Protein AF-A0A6C0CDZ1-F1 (afdb_monomer)

Secondary structure (DSSP, 8-state):
-EEEEEEETTEEEEEEESS--TTTGGGGGT-SS-TTEEEEEEEE-SSS-EEEEEEE--TT---B---HHHHHTT---BTT--EEEEEE-SSSEE---HHHHHHHHT--S--B--TT--------------------------------------------------------------

Sequence (178 aa):
MLYCITLKNTSFKEIKVKNIDSVNIYKKCGYKSNNNFKKLYAWDCGSTNVIEVWSKQDNNVKTYNNHPLLVKYNIKVNINNKCIFVKTNGVNYINLESTFFSKFFDLPETIEFNSNEDIQEDTYEEINDGDLKTQDTNINQLNEILCTNKNNSDVLDNTSDTNSELSYELYCYSDEEP

Structure (mmCIF, N/CA/C/O backbone):
data_AF-A0A6C0CDZ1-F1
#
_entry.id   AF-A0A6C0CDZ1-F1
#
loop_
_atom_site.group_PDB
_atom_site.id
_atom_site.type_symbol
_atom_site.label_atom_id
_atom_site.label_alt_id
_atom_site.label_comp_id
_atom_site.label_asym_id
_atom_site.label_entity_id
_atom_site.label_seq_id
_atom_site.pdbx_PDB_ins_code
_atom_site.Cartn_x
_atom_site.Cartn_y
_atom_site.Cartn_z
_atom_site.occupancy
_atom_site.B_iso_or_equiv
_atom_site.auth_seq_id
_atom_site.auth_comp_id
_atom_site.auth_asym_id
_atom_site.auth_atom_id
_atom_site.pdbx_PDB_model_num
ATOM 1 N N . MET A 1 1 ? -1.066 13.457 12.302 1.00 83.31 1 MET A N 1
ATOM 2 C CA . MET A 1 1 ? -0.061 12.562 11.681 1.00 83.31 1 MET A CA 1
ATOM 3 C C . MET A 1 1 ? -0.672 11.178 11.622 1.00 83.31 1 MET A C 1
ATOM 5 O O . MET A 1 1 ? -1.344 10.821 12.582 1.00 83.31 1 MET A O 1
ATOM 9 N N . LEU A 1 2 ? -0.474 10.461 10.519 1.00 92.19 2 LEU A N 1
ATOM 10 C CA . LEU A 1 2 ? -1.023 9.130 10.284 1.00 92.19 2 LEU A CA 1
ATOM 11 C C . LEU A 1 2 ? 0.091 8.106 10.075 1.00 92.19 2 LEU A C 1
ATOM 13 O O . LEU A 1 2 ? 1.142 8.457 9.544 1.00 92.19 2 LEU A O 1
ATOM 17 N N . TYR A 1 3 ? -0.149 6.862 10.469 1.00 94.38 3 TYR A N 1
ATOM 18 C CA . TYR A 1 3 ? 0.745 5.739 10.194 1.00 94.38 3 TYR A CA 1
ATOM 19 C C . TYR A 1 3 ? 0.296 4.979 8.946 1.00 94.38 3 TYR A C 1
ATOM 21 O O . TYR A 1 3 ? -0.900 4.740 8.749 1.00 94.38 3 TYR A O 1
ATOM 29 N N . CYS A 1 4 ? 1.252 4.641 8.086 1.00 96.06 4 CYS A N 1
ATOM 30 C CA . CYS A 1 4 ? 1.058 3.869 6.860 1.00 96.06 4 CYS A CA 1
ATOM 31 C C . CYS A 1 4 ? 2.166 2.822 6.737 1.00 96.06 4 CYS A C 1
ATOM 33 O O . CYS A 1 4 ? 3.252 3.003 7.284 1.00 96.06 4 CYS A O 1
ATOM 35 N N . ILE A 1 5 ? 1.924 1.761 5.970 1.00 95.75 5 ILE A N 1
ATOM 36 C CA . ILE A 1 5 ? 2.923 0.713 5.731 1.00 95.75 5 ILE A CA 1
ATOM 37 C C . ILE A 1 5 ? 3.393 0.810 4.287 1.00 95.75 5 ILE A C 1
ATOM 39 O O . ILE A 1 5 ? 2.588 0.958 3.377 1.00 95.75 5 ILE A O 1
ATOM 43 N N . THR A 1 6 ? 4.692 0.723 4.046 1.00 95.56 6 THR A N 1
ATOM 44 C CA . THR A 1 6 ? 5.259 0.633 2.697 1.00 95.56 6 THR A CA 1
ATOM 45 C C . THR A 1 6 ? 5.890 -0.727 2.482 1.00 95.56 6 THR A C 1
ATOM 47 O O . THR A 1 6 ? 6.370 -1.341 3.428 1.00 95.56 6 THR A O 1
ATOM 50 N N . LEU A 1 7 ? 5.896 -1.188 1.235 1.00 93.94 7 LEU A N 1
ATOM 51 C CA . LEU A 1 7 ? 6.593 -2.400 0.818 1.00 93.94 7 LEU A CA 1
ATOM 52 C C . LEU A 1 7 ? 7.475 -2.069 -0.383 1.00 93.94 7 LEU A C 1
ATOM 54 O O . LEU A 1 7 ? 7.007 -1.526 -1.391 1.00 93.94 7 LEU A O 1
ATOM 58 N N . LYS A 1 8 ? 8.756 -2.414 -0.268 1.00 90.75 8 LYS A N 1
ATOM 59 C CA . LYS A 1 8 ? 9.735 -2.398 -1.358 1.00 90.75 8 LYS A CA 1
ATOM 60 C C . LYS A 1 8 ? 10.481 -3.724 -1.322 1.00 90.75 8 LYS A C 1
ATOM 62 O O . LYS A 1 8 ? 10.935 -4.136 -0.258 1.00 90.75 8 LYS A O 1
ATOM 67 N N . ASN A 1 9 ? 10.609 -4.384 -2.471 1.00 85.62 9 ASN A N 1
ATOM 68 C CA . ASN A 1 9 ? 11.113 -5.756 -2.546 1.00 85.62 9 ASN A CA 1
ATOM 69 C C . ASN A 1 9 ? 10.305 -6.666 -1.599 1.00 85.62 9 ASN A C 1
ATOM 71 O O . ASN A 1 9 ? 9.106 -6.836 -1.793 1.00 85.62 9 ASN A O 1
ATOM 75 N N . THR A 1 10 ? 10.916 -7.197 -0.546 1.00 85.38 10 THR A N 1
ATOM 76 C CA . THR A 1 10 ? 10.262 -8.076 0.432 1.00 85.38 10 THR A CA 1
ATOM 77 C C . THR A 1 10 ? 10.081 -7.440 1.808 1.00 85.38 10 THR A C 1
ATOM 79 O O . THR A 1 10 ? 9.597 -8.109 2.714 1.00 85.38 10 THR A O 1
ATOM 82 N N . SER A 1 11 ? 10.467 -6.175 1.982 1.00 87.69 11 SER A N 1
ATOM 83 C CA . SER A 1 11 ? 10.536 -5.538 3.299 1.00 87.69 11 SER A CA 1
ATOM 84 C C . SER A 1 11 ? 9.377 -4.575 3.515 1.00 87.69 11 SER A C 1
ATOM 86 O O . SER A 1 11 ? 9.179 -3.643 2.726 1.00 87.69 11 SER A O 1
ATOM 88 N N . PHE A 1 12 ? 8.639 -4.787 4.605 1.00 91.88 12 PHE A N 1
ATOM 89 C CA . PHE A 1 12 ? 7.641 -3.843 5.097 1.00 91.88 12 PHE A CA 1
ATOM 90 C C . PHE A 1 12 ? 8.281 -2.809 6.020 1.00 91.88 12 PHE A C 1
ATOM 92 O O . PHE A 1 12 ? 9.105 -3.151 6.865 1.00 91.88 12 PHE A O 1
ATOM 99 N N . LYS A 1 13 ? 7.851 -1.555 5.885 1.00 91.62 13 LYS A N 1
ATOM 100 C CA . LYS A 1 13 ? 8.299 -0.439 6.721 1.00 91.62 13 LYS A CA 1
ATOM 101 C C . LYS A 1 13 ? 7.124 0.440 7.115 1.00 91.62 13 LYS A C 1
ATOM 103 O O . LYS A 1 13 ? 6.394 0.906 6.236 1.00 91.62 13 LYS A O 1
ATOM 108 N N . GLU A 1 14 ? 6.975 0.702 8.408 1.00 93.31 14 GLU A N 1
ATOM 109 C CA . GLU A 1 14 ? 6.018 1.689 8.911 1.00 93.31 14 GLU A CA 1
ATOM 110 C C . GLU A 1 14 ? 6.565 3.107 8.715 1.00 93.31 14 GLU A C 1
ATOM 112 O O . GLU A 1 14 ? 7.723 3.388 9.019 1.00 93.31 14 GLU A O 1
ATOM 117 N N . ILE A 1 15 ? 5.732 4.005 8.192 1.00 93.56 15 ILE A N 1
ATOM 118 C CA . ILE A 1 15 ? 6.060 5.417 8.003 1.00 93.56 15 ILE A CA 1
ATOM 119 C C . ILE A 1 15 ? 4.999 6.303 8.648 1.00 93.56 15 ILE A C 1
ATOM 121 O O . ILE A 1 15 ? 3.800 6.017 8.598 1.00 93.56 15 ILE A O 1
ATOM 125 N N . LYS A 1 16 ? 5.444 7.426 9.214 1.00 93.44 16 LYS A N 1
ATOM 126 C CA . LYS A 1 16 ? 4.576 8.452 9.792 1.00 93.44 16 LYS A CA 1
ATOM 127 C C . LYS A 1 16 ? 4.433 9.611 8.812 1.00 93.44 16 LYS A C 1
ATOM 129 O O . LYS A 1 16 ? 5.410 10.267 8.472 1.00 93.44 16 LYS A O 1
ATOM 134 N N . VAL A 1 17 ? 3.214 9.889 8.364 1.00 91.50 17 VAL A N 1
ATOM 135 C CA . VAL A 1 17 ? 2.932 10.882 7.318 1.00 91.50 17 VAL A CA 1
ATOM 136 C C . VAL A 1 17 ? 1.988 11.985 7.799 1.00 91.50 17 VAL A C 1
ATOM 138 O O . VAL A 1 17 ? 1.128 11.798 8.665 1.00 91.50 17 VAL A O 1
ATOM 141 N N . LYS A 1 18 ? 2.145 13.179 7.229 1.00 89.38 18 LYS A N 1
ATOM 142 C CA . LYS A 1 18 ? 1.184 14.287 7.320 1.00 89.38 18 LYS A CA 1
ATOM 143 C C . LYS A 1 18 ? 0.472 14.452 5.981 1.00 89.38 18 LYS A C 1
ATOM 145 O O . LYS A 1 18 ? 1.075 14.162 4.947 1.00 89.38 18 LYS A O 1
ATOM 150 N N . ASN A 1 19 ? -0.763 14.957 6.038 1.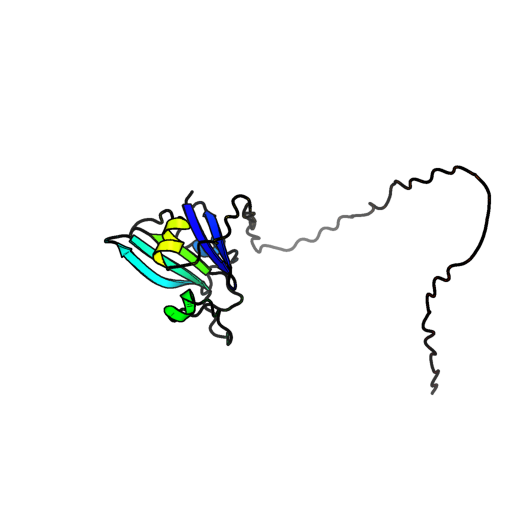00 85.56 19 ASN A N 1
ATOM 151 C CA . ASN A 1 19 ? -1.564 15.379 4.886 1.00 85.56 19 ASN A CA 1
ATOM 152 C C . ASN A 1 19 ? -1.572 14.327 3.774 1.00 85.56 19 ASN A C 1
ATOM 154 O O . ASN A 1 19 ? -0.948 14.529 2.740 1.00 85.56 19 ASN A O 1
ATOM 158 N N . ILE A 1 20 ? -2.209 13.183 4.017 1.00 92.12 20 ILE A N 1
ATOM 159 C CA . ILE A 1 2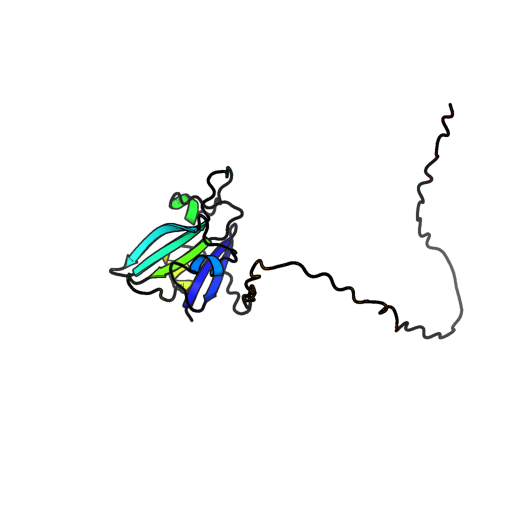0 ? -2.379 12.155 2.990 1.00 92.12 20 ILE A CA 1
ATOM 160 C C . ILE A 1 20 ? -3.757 12.299 2.349 1.00 92.12 20 ILE A C 1
ATOM 162 O O . ILE A 1 20 ? -4.768 12.378 3.044 1.00 92.12 20 ILE A O 1
ATOM 166 N N . ASP A 1 21 ? -3.777 12.338 1.026 1.00 92.06 21 ASP A N 1
ATOM 167 C CA . ASP A 1 21 ? -4.981 12.284 0.208 1.00 92.06 21 ASP A CA 1
ATOM 168 C C . ASP A 1 21 ? -4.702 11.453 -1.059 1.00 92.06 21 ASP A C 1
ATOM 170 O O . ASP A 1 21 ? -3.563 11.063 -1.337 1.00 92.06 21 ASP A O 1
ATOM 174 N N . SER A 1 22 ? -5.743 11.164 -1.839 1.00 90.06 22 SER A N 1
ATOM 175 C CA . SER A 1 22 ? -5.616 10.376 -3.070 1.00 90.06 22 SER A CA 1
ATOM 176 C C . SER A 1 22 ? -4.768 11.060 -4.149 1.00 90.06 22 SER A C 1
ATOM 178 O O . SER A 1 22 ? -4.255 10.385 -5.042 1.00 90.06 22 SER A O 1
ATOM 180 N N . VAL A 1 23 ? -4.594 12.382 -4.071 1.00 91.50 23 VAL A N 1
ATOM 181 C CA . VAL A 1 23 ? -3.834 13.174 -5.040 1.00 91.50 23 VAL A CA 1
ATOM 182 C C . VAL A 1 23 ? -2.350 13.133 -4.707 1.00 91.50 23 VAL A C 1
ATOM 184 O O . VAL A 1 23 ? -1.545 13.071 -5.625 1.00 91.50 23 VAL A O 1
ATOM 187 N N . ASN A 1 24 ? -1.971 13.130 -3.428 1.00 93.88 24 ASN A N 1
ATOM 188 C CA . ASN A 1 24 ? -0.603 13.339 -2.956 1.00 93.88 24 ASN A CA 1
ATOM 189 C C . ASN A 1 24 ? 0.085 12.079 -2.399 1.00 93.88 24 ASN A C 1
ATOM 191 O O . ASN A 1 24 ? 1.295 12.098 -2.156 1.00 93.88 24 ASN A O 1
ATO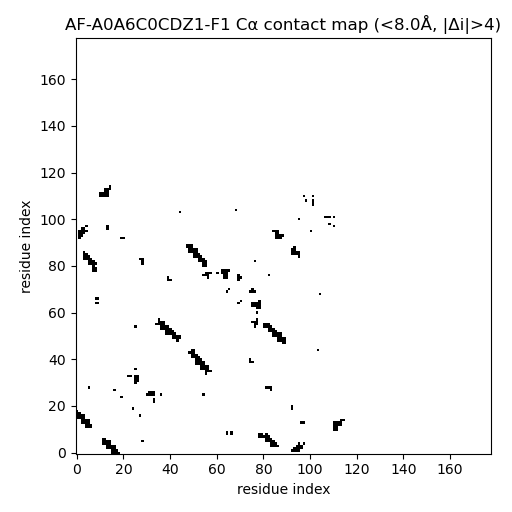M 195 N N . ILE A 1 25 ? -0.649 10.974 -2.237 1.00 95.25 25 ILE A N 1
ATOM 196 C CA . ILE A 1 25 ? -0.156 9.702 -1.683 1.00 95.25 25 ILE A CA 1
ATOM 197 C C . ILE A 1 25 ? 1.111 9.178 -2.384 1.00 95.25 25 ILE A C 1
ATOM 199 O O . ILE A 1 25 ? 1.984 8.594 -1.741 1.00 95.25 25 ILE A O 1
ATOM 203 N N . TYR A 1 26 ? 1.273 9.453 -3.682 1.00 95.50 26 TYR A N 1
ATOM 204 C CA . TYR A 1 26 ? 2.454 9.066 -4.462 1.00 95.50 26 TYR A CA 1
ATOM 205 C C . TYR A 1 26 ? 3.755 9.674 -3.912 1.00 95.50 26 TYR A C 1
ATOM 207 O O . TYR A 1 26 ? 4.798 9.013 -3.918 1.00 95.50 26 TYR A O 1
ATOM 215 N N . LYS A 1 27 ? 3.696 10.899 -3.367 1.00 95.19 27 LYS A N 1
ATOM 216 C CA . LYS A 1 27 ? 4.853 11.584 -2.772 1.00 95.19 27 LYS A CA 1
ATOM 217 C C . LYS A 1 27 ? 5.380 10.811 -1.567 1.00 95.19 27 LYS A C 1
ATOM 219 O O . LYS A 1 27 ? 6.584 10.741 -1.357 1.00 95.19 27 LYS A O 1
ATOM 224 N N . LYS A 1 28 ? 4.494 10.141 -0.818 1.00 93.94 28 LYS A N 1
ATOM 225 C CA . LYS A 1 28 ? 4.863 9.330 0.359 1.00 93.94 28 LYS A CA 1
ATOM 226 C C . LYS A 1 28 ? 5.622 8.052 -0.012 1.00 93.94 28 LYS A C 1
ATOM 228 O O . LYS A 1 28 ? 6.269 7.448 0.836 1.00 93.94 28 LYS A O 1
ATOM 233 N N . CYS A 1 29 ? 5.600 7.668 -1.288 1.00 92.12 29 CYS A N 1
ATOM 234 C CA . CYS A 1 29 ? 6.439 6.602 -1.829 1.00 92.12 29 CYS A CA 1
ATOM 235 C C . CYS A 1 29 ? 7.761 7.107 -2.443 1.00 92.12 29 CYS A C 1
ATOM 237 O O . CYS A 1 29 ? 8.552 6.279 -2.894 1.00 92.12 29 CYS A O 1
ATOM 239 N N . GLY A 1 30 ? 8.013 8.422 -2.464 1.00 91.31 30 GLY A N 1
ATOM 240 C CA . GLY A 1 30 ? 9.194 9.034 -3.086 1.00 91.31 30 GLY A CA 1
ATOM 241 C C . GLY A 1 30 ? 9.077 9.249 -4.600 1.00 91.31 30 GLY A C 1
ATOM 242 O O . GLY A 1 30 ? 10.091 9.392 -5.278 1.00 91.31 30 GLY A O 1
ATOM 243 N N . TYR A 1 31 ? 7.863 9.238 -5.162 1.00 93.06 31 TYR A N 1
ATOM 244 C CA . TYR A 1 31 ? 7.665 9.521 -6.585 1.00 93.06 31 TYR A CA 1
ATOM 245 C C . TYR A 1 31 ? 7.532 11.025 -6.843 1.00 93.06 31 TYR A C 1
ATOM 247 O O . TYR A 1 31 ? 6.842 11.731 -6.109 1.00 93.06 31 TYR A O 1
ATOM 255 N N . LYS A 1 32 ? 8.138 11.496 -7.940 1.00 91.69 32 LYS A N 1
ATOM 256 C CA . LYS A 1 32 ? 8.079 12.904 -8.372 1.00 91.69 32 LYS A CA 1
ATOM 257 C C . LYS A 1 32 ? 6.717 13.301 -8.953 1.00 91.69 32 LYS A C 1
ATOM 259 O O . LYS A 1 32 ? 6.300 14.444 -8.813 1.00 91.69 32 LYS A O 1
ATOM 264 N N . SER A 1 33 ? 6.000 12.359 -9.570 1.00 92.50 33 SER A N 1
ATOM 265 C CA . SER A 1 33 ? 4.667 12.586 -10.142 1.00 92.50 33 SER A CA 1
ATOM 266 C C . SER A 1 33 ? 3.712 11.428 -9.852 1.00 92.50 33 SER A C 1
ATOM 268 O O . SER A 1 33 ? 4.138 10.313 -9.542 1.00 92.50 33 SER A O 1
ATOM 270 N N . ASN A 1 34 ? 2.411 11.693 -9.980 1.00 93.62 34 ASN A N 1
ATOM 271 C CA . ASN A 1 34 ? 1.345 10.699 -9.845 1.00 93.62 34 ASN A CA 1
ATOM 272 C C . ASN A 1 34 ? 1.114 9.878 -11.130 1.00 93.62 34 ASN A C 1
ATOM 274 O O . ASN A 1 34 ? 0.160 9.102 -11.197 1.00 93.62 34 ASN A O 1
ATOM 278 N N . ASN A 1 35 ? 1.970 10.018 -12.149 1.00 92.75 35 ASN A N 1
ATOM 279 C CA . ASN A 1 35 ? 1.799 9.338 -13.432 1.00 92.75 35 ASN A CA 1
ATOM 280 C C . ASN A 1 35 ? 1.757 7.817 -13.243 1.00 92.75 35 ASN A C 1
ATOM 282 O O . ASN A 1 35 ? 2.716 7.205 -12.763 1.00 92.75 35 ASN A O 1
ATOM 286 N N . ASN A 1 36 ? 0.641 7.215 -13.658 1.00 92.19 36 ASN A N 1
ATOM 287 C CA . ASN A 1 36 ? 0.315 5.797 -13.479 1.00 92.19 36 ASN A CA 1
ATOM 288 C C . ASN A 1 36 ? 0.313 5.313 -12.018 1.00 92.19 36 ASN A C 1
ATOM 290 O O . ASN A 1 36 ? 0.325 4.105 -11.779 1.00 92.19 36 ASN A O 1
ATOM 294 N N . PHE A 1 37 ? 0.295 6.216 -11.037 1.00 95.06 37 PHE A N 1
ATOM 295 C CA . PHE A 1 37 ? 0.168 5.868 -9.629 1.00 95.06 37 PHE A CA 1
ATOM 296 C C . PHE A 1 37 ? -1.308 5.758 -9.266 1.00 95.06 37 PHE A C 1
ATOM 298 O O . PHE A 1 37 ? -2.050 6.736 -9.344 1.00 95.06 37 PHE A O 1
ATOM 305 N N . LYS A 1 38 ? -1.755 4.563 -8.883 1.00 95.25 38 LYS A N 1
ATOM 306 C CA . LYS A 1 38 ? -3.167 4.324 -8.582 1.00 95.25 38 LYS A CA 1
ATOM 307 C C . LYS A 1 38 ? -3.368 3.227 -7.551 1.00 95.25 38 LYS A C 1
ATOM 309 O O . LYS A 1 38 ? -2.456 2.458 -7.239 1.00 95.25 38 LYS A O 1
ATOM 314 N N . LYS A 1 39 ? -4.602 3.144 -7.063 1.00 96.38 39 LYS A N 1
ATOM 315 C CA . LYS A 1 39 ? -5.068 2.034 -6.244 1.00 96.38 39 LYS A CA 1
ATOM 316 C C . LYS A 1 39 ? -5.011 0.746 -7.056 1.00 96.38 39 LYS A C 1
ATOM 318 O O . LYS A 1 39 ? -5.548 0.689 -8.162 1.00 96.38 39 LYS A O 1
ATOM 323 N N . LEU A 1 40 ? -4.359 -0.269 -6.504 1.00 95.62 40 LEU A N 1
ATOM 324 C CA . LEU A 1 40 ? -4.249 -1.588 -7.120 1.00 95.62 40 LEU A CA 1
ATOM 325 C C . LEU A 1 40 ? -5.255 -2.570 -6.531 1.00 95.62 40 LEU A C 1
ATOM 327 O O . LEU A 1 40 ? -5.810 -3.381 -7.266 1.00 95.62 40 LEU A O 1
ATOM 331 N N . TYR A 1 41 ? -5.480 -2.504 -5.219 1.00 97.00 41 TYR A N 1
ATOM 332 C CA . TYR A 1 41 ? -6.359 -3.429 -4.516 1.00 97.00 41 TYR A CA 1
ATOM 333 C C . TYR A 1 41 ? -6.887 -2.812 -3.214 1.00 97.00 41 TYR A C 1
ATOM 335 O O . TYR A 1 41 ? -6.307 -1.853 -2.695 1.00 97.00 41 TYR A O 1
ATOM 343 N N . ALA A 1 42 ? -7.988 -3.361 -2.703 1.00 96.38 42 ALA A N 1
ATOM 344 C CA . ALA A 1 42 ? -8.609 -2.974 -1.445 1.00 96.38 42 ALA A CA 1
ATOM 345 C C . ALA A 1 42 ? -9.117 -4.215 -0.691 1.00 96.38 42 ALA A C 1
ATOM 347 O O . ALA A 1 42 ? -9.691 -5.114 -1.303 1.00 96.38 42 ALA A O 1
ATOM 348 N N . TRP A 1 43 ? -8.900 -4.259 0.622 1.00 96.75 43 TRP A N 1
ATOM 349 C CA . TRP A 1 43 ? -9.384 -5.307 1.520 1.00 96.75 43 TRP A CA 1
ATOM 350 C C . TRP A 1 43 ? -10.338 -4.718 2.546 1.00 96.75 43 TRP A C 1
ATOM 352 O O . TRP A 1 43 ? -10.001 -3.734 3.206 1.00 96.75 43 TRP A O 1
ATOM 362 N N . ASP A 1 44 ? -11.481 -5.366 2.734 1.00 94.19 44 ASP A N 1
ATOM 363 C CA . ASP A 1 44 ? -12.417 -5.013 3.793 1.00 94.19 44 ASP A CA 1
ATOM 364 C C . ASP A 1 44 ? -11.899 -5.515 5.147 1.00 94.19 44 ASP A C 1
ATOM 366 O O . ASP A 1 44 ? -11.535 -6.681 5.312 1.00 94.19 44 ASP A O 1
ATOM 370 N N . CYS A 1 45 ? -11.863 -4.623 6.134 1.00 89.31 45 CYS A N 1
ATOM 371 C CA . CYS A 1 45 ? -11.308 -4.864 7.468 1.00 89.31 45 CYS A CA 1
ATOM 372 C C . CYS A 1 45 ? -12.345 -4.633 8.582 1.00 89.31 45 CYS A C 1
ATOM 374 O O . CYS A 1 45 ? -11.992 -4.227 9.693 1.00 89.31 45 CYS A O 1
ATOM 376 N N . GLY A 1 46 ? -13.628 -4.827 8.270 1.00 81.75 46 GLY A N 1
ATOM 377 C CA . GLY A 1 46 ? -14.778 -4.542 9.133 1.00 81.75 46 GLY A CA 1
ATOM 378 C C . GLY A 1 46 ? -15.811 -3.655 8.433 1.00 81.75 46 GLY A C 1
ATOM 379 O O . GLY A 1 46 ? -15.616 -3.263 7.288 1.00 81.75 46 GLY A O 1
ATOM 380 N N . SER A 1 47 ? -16.902 -3.314 9.126 1.00 75.06 47 SER A N 1
ATOM 381 C CA . SER A 1 47 ? -18.121 -2.747 8.520 1.00 75.06 47 SER A CA 1
ATOM 382 C C . SER A 1 47 ? -17.920 -1.465 7.700 1.00 75.06 47 SER A C 1
ATOM 384 O O . SER A 1 47 ? -18.715 -1.190 6.810 1.00 75.06 47 SER A O 1
ATOM 386 N N . THR A 1 48 ? -16.888 -0.670 7.997 1.00 87.38 48 THR A N 1
ATOM 387 C CA . THR A 1 48 ? -16.615 0.606 7.305 1.00 87.38 48 THR A CA 1
ATOM 388 C C . THR A 1 48 ? -15.151 0.810 6.928 1.00 87.38 48 THR A C 1
ATOM 390 O O . THR A 1 48 ? -14.823 1.788 6.264 1.00 87.38 48 THR A O 1
ATOM 393 N N . ASN A 1 49 ? -14.249 -0.051 7.402 1.00 94.00 49 ASN A N 1
ATOM 394 C CA . ASN A 1 49 ? -12.813 0.176 7.282 1.00 94.00 49 ASN A CA 1
ATOM 395 C C . ASN A 1 49 ? -12.233 -0.676 6.163 1.00 94.00 49 ASN A C 1
ATOM 397 O O . ASN A 1 49 ? -12.483 -1.876 6.115 1.00 94.00 49 ASN A O 1
ATOM 401 N N . VAL A 1 50 ? -11.387 -0.068 5.340 1.00 96.31 50 VAL A N 1
ATOM 402 C CA . VAL A 1 50 ? -10.746 -0.713 4.196 1.00 96.31 50 VAL A CA 1
ATOM 403 C C . VAL A 1 50 ? -9.247 -0.441 4.246 1.00 96.31 50 VAL A C 1
ATOM 405 O O . VAL A 1 50 ? -8.828 0.689 4.508 1.00 96.31 50 VAL A O 1
ATOM 408 N N . ILE A 1 51 ? -8.430 -1.464 3.997 1.00 97.31 51 ILE A N 1
ATOM 409 C CA . ILE A 1 51 ? -7.014 -1.286 3.661 1.00 97.31 51 ILE A CA 1
ATOM 410 C C . ILE A 1 51 ? -6.907 -1.198 2.144 1.00 97.31 51 ILE A C 1
ATOM 412 O O . ILE A 1 51 ? -7.354 -2.091 1.436 1.00 97.31 51 ILE A O 1
ATOM 416 N N . GLU A 1 52 ? -6.277 -0.153 1.633 1.00 97.19 52 GLU A N 1
ATOM 417 C CA . GLU A 1 52 ? -5.987 0.009 0.214 1.00 97.19 52 GLU A CA 1
ATOM 418 C C . GLU A 1 52 ? -4.487 -0.106 -0.028 1.00 97.19 52 GLU A C 1
ATOM 420 O O . GLU A 1 52 ? -3.691 0.398 0.763 1.00 97.19 52 GLU A O 1
ATOM 425 N N . VAL A 1 53 ? -4.098 -0.702 -1.153 1.00 97.25 53 VAL A N 1
ATOM 426 C CA . VAL A 1 53 ? -2.716 -0.665 -1.642 1.00 97.25 53 VAL A CA 1
ATOM 427 C C . VAL A 1 53 ? -2.624 0.164 -2.911 1.00 97.25 53 VAL A C 1
ATOM 429 O O . VAL A 1 53 ? -3.395 -0.005 -3.860 1.00 97.25 53 VAL A O 1
ATOM 432 N N . TRP A 1 54 ? -1.642 1.055 -2.928 1.00 97.50 54 TRP A N 1
ATOM 433 C CA . TRP A 1 54 ? -1.373 1.975 -4.018 1.00 97.50 54 TRP A CA 1
ATOM 434 C C . TRP A 1 54 ? 0.061 1.797 -4.511 1.00 97.50 54 TRP A C 1
ATOM 436 O O . TRP A 1 54 ? 0.999 1.647 -3.723 1.00 97.50 54 TRP A O 1
ATOM 446 N N . SER A 1 55 ? 0.247 1.813 -5.827 1.00 95.69 55 SER A N 1
ATOM 447 C CA . SER A 1 55 ? 1.575 1.819 -6.440 1.00 95.69 55 SER A CA 1
ATOM 448 C C . SER A 1 55 ? 1.515 2.336 -7.873 1.00 95.69 55 SER A C 1
ATOM 450 O O . SER A 1 55 ? 0.441 2.545 -8.442 1.00 95.69 55 SER A O 1
ATOM 452 N N . LYS A 1 56 ? 2.692 2.516 -8.469 1.00 93.19 56 LYS A N 1
ATOM 453 C CA . LYS A 1 56 ? 2.830 2.823 -9.885 1.00 93.19 56 LYS A CA 1
ATOM 454 C C . LYS A 1 56 ? 2.621 1.559 -10.718 1.00 93.19 56 LYS A C 1
ATOM 456 O O . LYS A 1 56 ? 3.252 0.531 -10.461 1.00 93.19 56 LYS A O 1
ATOM 461 N N . GLN A 1 57 ? 1.748 1.646 -11.716 1.00 88.88 57 GLN A N 1
ATOM 462 C CA . GLN A 1 57 ? 1.571 0.605 -12.719 1.00 88.88 57 GLN A CA 1
ATOM 463 C C . GLN A 1 57 ? 2.470 0.892 -13.923 1.00 88.88 57 GLN A C 1
ATOM 465 O O . GLN A 1 57 ? 2.357 1.934 -14.566 1.00 88.88 57 GLN A O 1
ATOM 470 N N . ASP A 1 58 ? 3.335 -0.061 -14.250 1.00 83.44 58 ASP A N 1
ATOM 471 C CA . ASP A 1 58 ? 4.161 0.008 -15.447 1.00 83.44 58 ASP A CA 1
ATOM 472 C C . ASP A 1 58 ? 3.647 -0.999 -16.477 1.00 83.44 58 ASP A C 1
ATOM 474 O O . ASP A 1 58 ? 3.593 -2.202 -16.220 1.00 83.44 58 ASP A O 1
ATOM 478 N N . ASN A 1 59 ? 3.283 -0.509 -17.661 1.00 74.06 59 ASN A N 1
ATOM 479 C CA . ASN A 1 59 ? 2.744 -1.350 -18.734 1.00 74.06 59 ASN A CA 1
ATOM 480 C C . ASN A 1 59 ? 3.832 -2.163 -19.459 1.00 74.06 59 ASN A C 1
ATOM 482 O O . ASN A 1 59 ? 3.524 -3.158 -20.106 1.00 74.06 59 ASN A O 1
ATOM 486 N N . ASN A 1 60 ? 5.103 -1.768 -19.324 1.00 75.75 60 ASN A N 1
ATOM 487 C CA . ASN A 1 60 ? 6.224 -2.338 -20.081 1.00 75.75 60 ASN A CA 1
ATOM 488 C C . ASN A 1 60 ? 7.074 -3.336 -19.275 1.00 75.75 60 ASN A C 1
ATOM 490 O O . ASN A 1 60 ? 8.163 -3.713 -19.706 1.00 75.75 60 ASN A O 1
ATOM 494 N N . VAL A 1 61 ? 6.62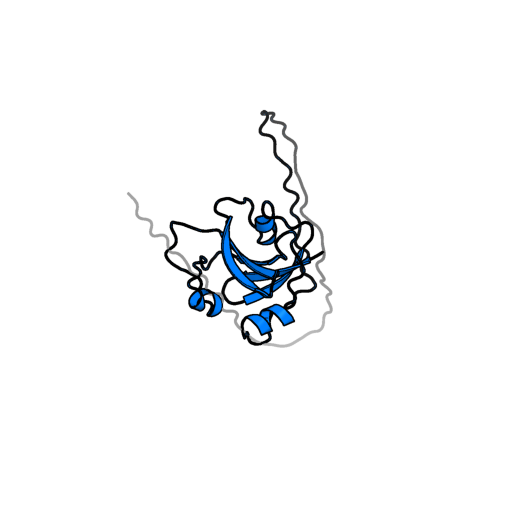4 -3.741 -18.086 1.00 72.94 61 VAL A N 1
ATOM 495 C CA . VAL A 1 61 ? 7.451 -4.503 -17.141 1.00 72.94 61 VAL A CA 1
ATOM 496 C C . VAL A 1 61 ? 7.148 -5.992 -17.202 1.00 72.94 61 VAL A C 1
ATOM 498 O O . VAL A 1 61 ? 5.993 -6.405 -17.173 1.00 72.94 61 VAL A O 1
ATOM 501 N N . LYS A 1 62 ? 8.221 -6.792 -17.243 1.00 75.31 62 LYS A N 1
ATOM 502 C CA . LYS A 1 62 ? 8.174 -8.262 -17.284 1.00 75.31 62 LYS A CA 1
ATOM 503 C C . LYS A 1 62 ? 8.410 -8.929 -15.923 1.00 75.31 62 LYS A C 1
ATOM 505 O O . LYS A 1 62 ? 8.152 -10.121 -15.797 1.00 75.31 62 LYS A O 1
ATOM 510 N N . THR A 1 63 ? 8.871 -8.179 -14.918 1.00 86.94 63 THR A N 1
ATOM 511 C CA . THR A 1 63 ? 9.241 -8.721 -13.601 1.00 86.94 63 THR A CA 1
ATOM 512 C C . THR A 1 63 ? 8.421 -8.071 -12.495 1.00 86.94 63 THR A C 1
ATOM 514 O O . THR A 1 63 ? 8.513 -6.866 -12.253 1.00 86.94 63 THR A O 1
ATOM 517 N N . TYR A 1 64 ? 7.626 -8.887 -11.811 1.00 90.56 64 TYR A N 1
ATOM 518 C CA . TYR A 1 64 ? 6.793 -8.455 -10.697 1.00 90.56 64 TYR A CA 1
ATOM 519 C C . TYR A 1 64 ? 7.403 -8.871 -9.361 1.00 90.56 64 TYR A C 1
ATOM 521 O O . TYR A 1 64 ? 8.224 -9.783 -9.273 1.00 90.56 64 TYR A O 1
ATOM 529 N N . ASN A 1 65 ? 7.000 -8.161 -8.319 1.00 89.44 65 ASN A N 1
ATOM 530 C CA . ASN A 1 65 ? 7.323 -8.480 -6.949 1.00 89.44 65 ASN A CA 1
ATOM 531 C C . ASN A 1 65 ? 6.592 -9.764 -6.529 1.00 89.44 65 ASN A C 1
ATOM 533 O O . ASN A 1 65 ? 5.366 -9.838 -6.602 1.00 89.44 65 ASN A O 1
ATOM 537 N N . ASN A 1 66 ? 7.357 -10.751 -6.064 1.00 90.44 66 ASN A N 1
ATOM 538 C CA . ASN A 1 66 ? 6.855 -12.070 -5.680 1.00 90.44 66 ASN A CA 1
ATOM 539 C C . ASN A 1 66 ? 6.571 -12.196 -4.176 1.00 90.44 66 ASN A C 1
ATOM 541 O O . ASN A 1 66 ? 6.495 -13.310 -3.659 1.00 90.44 66 ASN A O 1
ATOM 545 N N . HIS A 1 67 ? 6.433 -11.082 -3.451 1.00 91.75 67 HIS A N 1
ATOM 546 C CA . HIS A 1 67 ? 6.082 -11.125 -2.036 1.00 91.75 67 HIS A CA 1
ATOM 547 C C . HIS A 1 67 ? 4.786 -11.941 -1.830 1.00 91.75 67 HIS A C 1
ATOM 549 O O . HIS A 1 67 ? 3.795 -11.662 -2.517 1.00 91.75 67 HIS A O 1
ATOM 555 N N . PRO A 1 68 ? 4.737 -12.903 -0.881 1.00 90.56 68 PRO A N 1
ATOM 556 C CA . PRO A 1 68 ? 3.608 -13.828 -0.733 1.00 90.56 68 PRO A CA 1
ATOM 557 C C . PRO A 1 68 ? 2.242 -13.142 -0.641 1.00 90.56 68 PRO A C 1
ATOM 559 O O . PRO A 1 68 ? 1.284 -13.588 -1.266 1.00 90.56 68 PRO A O 1
ATOM 562 N N . LEU A 1 69 ? 2.165 -12.011 0.070 1.00 91.94 69 LEU A N 1
ATOM 563 C CA . LEU A 1 69 ? 0.948 -11.196 0.160 1.00 91.94 69 LEU A CA 1
ATOM 564 C C . LEU A 1 69 ? 0.471 -10.706 -1.216 1.00 91.94 69 LEU A C 1
ATOM 566 O O . LEU A 1 69 ? -0.711 -10.805 -1.519 1.00 91.94 69 LEU A O 1
ATOM 570 N N . LEU A 1 70 ? 1.371 -10.204 -2.064 1.00 92.88 70 LEU A N 1
ATOM 571 C CA . LEU A 1 70 ? 1.003 -9.695 -3.387 1.00 92.88 70 LEU A CA 1
ATOM 572 C C . LEU A 1 70 ? 0.576 -10.837 -4.313 1.00 92.88 70 LEU A C 1
ATOM 574 O O . LEU A 1 70 ? -0.432 -10.717 -5.007 1.00 92.88 70 LEU A O 1
ATOM 578 N N . VAL A 1 71 ? 1.294 -11.963 -4.271 1.00 92.00 71 VAL A N 1
ATOM 579 C CA . VAL A 1 71 ? 0.987 -13.158 -5.071 1.00 92.00 71 VAL A CA 1
ATOM 580 C C . VAL A 1 71 ? -0.372 -13.745 -4.683 1.00 92.00 71 VAL A C 1
ATOM 582 O O . VAL A 1 71 ? -1.183 -14.015 -5.566 1.00 92.00 71 VAL A O 1
ATOM 585 N N . LYS A 1 72 ? -0.664 -13.867 -3.378 1.00 92.75 72 LYS A N 1
ATOM 586 C CA . LYS A 1 72 ? -1.939 -14.390 -2.848 1.00 92.75 72 LYS A CA 1
ATOM 587 C C . LYS A 1 72 ? -3.156 -13.654 -3.412 1.00 92.75 72 LYS A C 1
ATOM 589 O O . LYS A 1 72 ? -4.170 -14.287 -3.689 1.00 92.75 72 LYS A O 1
ATOM 594 N N . TYR A 1 73 ? -3.048 -12.339 -3.599 1.00 93.69 73 TYR A N 1
ATOM 595 C CA . TYR A 1 73 ? -4.131 -11.491 -4.108 1.00 93.69 73 TYR A CA 1
ATOM 596 C C . TYR A 1 73 ? -3.956 -11.089 -5.585 1.00 93.69 73 TYR A C 1
ATOM 598 O O . TYR A 1 73 ? -4.680 -10.224 -6.070 1.00 93.69 73 TYR A O 1
ATOM 606 N N . ASN A 1 74 ? -3.011 -11.703 -6.313 1.00 93.44 74 ASN A N 1
ATOM 607 C CA . ASN A 1 74 ? -2.704 -11.404 -7.720 1.00 93.44 74 ASN A CA 1
ATOM 608 C C . ASN A 1 74 ? -2.428 -9.906 -7.995 1.00 93.44 74 ASN A C 1
ATOM 610 O O . ASN A 1 74 ? -2.834 -9.341 -9.014 1.00 93.44 74 ASN A O 1
ATOM 614 N N . ILE A 1 75 ? -1.735 -9.242 -7.070 1.00 93.38 75 ILE A N 1
ATOM 615 C CA . ILE A 1 75 ? -1.412 -7.817 -7.154 1.00 93.38 75 ILE A CA 1
ATOM 616 C C . ILE A 1 75 ? -0.080 -7.656 -7.880 1.00 93.38 75 ILE A C 1
ATOM 618 O O . ILE A 1 75 ? 0.981 -8.026 -7.381 1.00 93.38 75 ILE A O 1
ATOM 622 N N . LYS A 1 76 ? -0.129 -7.055 -9.068 1.00 91.25 76 LYS A N 1
ATOM 623 C CA . LYS A 1 76 ? 1.044 -6.857 -9.923 1.00 91.25 76 LYS A CA 1
ATOM 624 C C . LYS A 1 76 ? 1.744 -5.540 -9.602 1.00 91.25 76 LYS A C 1
ATOM 626 O O . LYS A 1 76 ? 1.400 -4.497 -10.154 1.00 91.25 76 LYS A O 1
ATOM 631 N N . VAL A 1 77 ? 2.748 -5.603 -8.733 1.00 91.44 77 VAL A N 1
ATOM 632 C CA . VAL A 1 77 ? 3.674 -4.492 -8.459 1.00 91.44 77 VAL A CA 1
ATOM 633 C C . VAL A 1 77 ? 5.005 -4.801 -9.135 1.00 91.44 77 VAL A C 1
ATOM 635 O O . VAL A 1 77 ? 5.524 -5.901 -8.979 1.00 91.44 77 VAL A O 1
ATOM 638 N N . ASN A 1 78 ? 5.563 -3.864 -9.900 1.00 91.06 78 ASN A N 1
ATOM 639 C CA . ASN A 1 78 ? 6.928 -3.991 -10.424 1.00 91.06 78 ASN A CA 1
ATOM 640 C C . ASN A 1 78 ? 7.914 -4.134 -9.253 1.00 91.06 78 ASN A C 1
ATOM 642 O O . ASN A 1 78 ? 7.797 -3.404 -8.271 1.00 91.06 78 ASN A O 1
ATOM 646 N N . ILE A 1 79 ? 8.892 -5.037 -9.356 1.00 88.25 79 ILE A N 1
ATOM 647 C CA . ILE A 1 79 ? 9.898 -5.266 -8.307 1.00 88.25 79 ILE A CA 1
ATOM 648 C C . ILE A 1 79 ? 10.637 -3.986 -7.874 1.00 88.25 79 ILE A C 1
ATOM 650 O O . ILE A 1 79 ? 10.943 -3.825 -6.698 1.00 88.25 79 ILE A O 1
ATOM 654 N N . ASN A 1 80 ? 10.841 -3.039 -8.794 1.00 88.69 80 ASN A N 1
ATOM 655 C CA . ASN A 1 80 ? 11.523 -1.772 -8.517 1.00 88.69 80 ASN A CA 1
ATOM 656 C C . ASN A 1 80 ? 10.617 -0.714 -7.868 1.00 88.69 80 ASN A C 1
ATOM 658 O O . ASN A 1 80 ? 11.115 0.286 -7.343 1.00 88.69 80 ASN A O 1
ATOM 662 N N . ASN A 1 81 ? 9.298 -0.913 -7.896 1.00 91.56 81 ASN A N 1
ATOM 663 C CA . ASN A 1 81 ? 8.346 0.057 -7.380 1.00 91.56 81 ASN A CA 1
ATOM 664 C C . ASN A 1 81 ? 8.127 -0.156 -5.882 1.00 91.56 81 ASN A C 1
ATOM 666 O O . ASN A 1 81 ? 7.923 -1.268 -5.395 1.00 91.56 81 ASN A O 1
ATOM 670 N N . LYS A 1 82 ? 8.104 0.954 -5.147 1.00 94.38 82 LYS A N 1
ATOM 671 C CA . LYS A 1 82 ? 7.574 1.004 -3.787 1.00 94.38 82 LYS A CA 1
ATOM 672 C C . LYS A 1 82 ? 6.048 1.097 -3.852 1.00 94.38 82 LYS A C 1
ATOM 674 O O . LYS A 1 82 ? 5.499 1.876 -4.642 1.00 94.38 82 LYS A O 1
ATOM 679 N N . CYS A 1 83 ? 5.362 0.314 -3.031 1.00 95.31 83 CY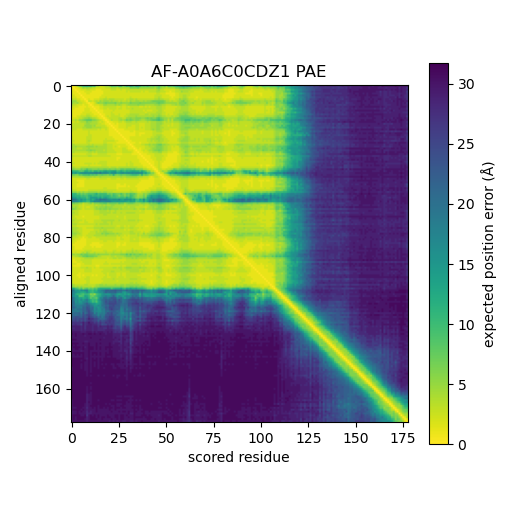S A N 1
ATOM 680 C CA . CYS A 1 83 ? 3.925 0.449 -2.807 1.00 95.31 83 CYS A CA 1
ATOM 681 C C . CYS A 1 83 ? 3.642 0.880 -1.367 1.00 95.31 83 CYS A C 1
ATOM 683 O O . CYS A 1 83 ? 4.487 0.724 -0.481 1.00 95.31 83 CYS A O 1
ATOM 685 N N . ILE A 1 84 ? 2.464 1.458 -1.158 1.00 96.94 84 ILE A N 1
ATOM 686 C CA . ILE A 1 84 ? 1.992 1.935 0.140 1.00 96.94 84 ILE A CA 1
ATOM 687 C C . ILE A 1 84 ? 0.621 1.346 0.438 1.00 96.94 84 ILE A C 1
ATOM 689 O O . ILE A 1 84 ? -0.250 1.291 -0.430 1.00 96.94 84 ILE A O 1
ATOM 693 N N . PHE A 1 85 ? 0.453 0.922 1.680 1.00 97.38 85 PHE A N 1
ATOM 694 C CA . PHE A 1 85 ? -0.785 0.476 2.278 1.00 97.38 85 PHE A CA 1
ATOM 695 C C . PHE A 1 85 ? -1.306 1.580 3.189 1.00 97.38 85 PHE A C 1
ATOM 697 O O . PHE A 1 85 ? -0.582 2.107 4.041 1.00 97.38 85 PHE A O 1
ATOM 704 N N . VAL A 1 86 ? -2.576 1.914 3.008 1.00 96.94 86 VAL A N 1
ATOM 705 C CA . VAL A 1 86 ? -3.282 2.946 3.767 1.00 96.94 86 VAL A CA 1
ATOM 706 C C . VAL A 1 86 ? -4.607 2.393 4.255 1.00 96.94 86 VAL A C 1
ATOM 708 O O . VAL A 1 86 ? -5.202 1.541 3.602 1.00 96.94 86 VAL A O 1
ATOM 711 N N . LYS A 1 87 ? -5.081 2.876 5.402 1.00 96.06 87 LYS A N 1
ATOM 712 C CA . LYS A 1 87 ? -6.394 2.513 5.933 1.00 96.06 87 LYS A CA 1
ATOM 713 C C . LYS A 1 87 ? -7.348 3.688 5.769 1.00 96.06 87 LYS A C 1
ATOM 715 O O . LYS A 1 87 ? -6.977 4.824 6.051 1.00 96.06 87 LYS A O 1
ATOM 720 N N . THR A 1 88 ? -8.570 3.423 5.331 1.00 94.56 88 THR A N 1
ATOM 721 C CA . THR A 1 88 ? -9.640 4.417 5.189 1.00 94.56 88 THR A CA 1
ATOM 722 C C . THR A 1 88 ? -10.910 3.921 5.866 1.00 94.56 88 THR A C 1
ATOM 724 O O . THR A 1 88 ? -11.132 2.715 5.957 1.00 94.56 88 THR A O 1
ATOM 727 N N . ASN A 1 89 ? -11.740 4.842 6.349 1.00 93.38 89 ASN A N 1
ATOM 728 C CA . ASN A 1 89 ? -13.101 4.557 6.820 1.00 93.38 89 ASN A CA 1
ATOM 729 C C . ASN A 1 89 ? -14.178 4.917 5.773 1.00 93.38 89 ASN A C 1
ATOM 731 O O . ASN A 1 89 ? -15.341 5.116 6.119 1.00 93.38 89 ASN A O 1
ATOM 735 N N . GLY A 1 90 ? -13.767 5.097 4.512 1.00 87.25 90 GLY A N 1
ATOM 736 C CA . GLY A 1 90 ? -14.610 5.535 3.397 1.00 87.25 90 GLY A CA 1
ATOM 737 C C . GLY A 1 90 ? -14.650 7.053 3.202 1.00 87.25 90 GLY A C 1
ATOM 738 O O . GLY A 1 90 ? -14.875 7.509 2.086 1.00 87.25 90 GLY A O 1
ATOM 739 N N . VAL A 1 91 ? -14.376 7.834 4.251 1.00 88.38 91 VAL A N 1
ATOM 740 C CA . VAL A 1 91 ? -14.360 9.307 4.191 1.00 88.38 91 VAL A CA 1
ATOM 741 C C . VAL A 1 91 ? -12.940 9.844 4.333 1.00 88.38 91 VAL A C 1
ATOM 743 O O . VAL A 1 91 ? -12.512 10.688 3.555 1.00 88.38 91 VAL A O 1
ATOM 746 N N . ASN A 1 92 ? -12.199 9.333 5.315 1.00 91.75 92 ASN A N 1
ATOM 747 C CA . ASN A 1 92 ? -10.887 9.829 5.702 1.00 91.75 92 ASN A CA 1
ATOM 748 C C . ASN A 1 92 ? -9.872 8.690 5.802 1.00 91.75 92 ASN A C 1
ATOM 750 O O . ASN A 1 92 ? -10.198 7.574 6.218 1.00 91.75 92 ASN A O 1
ATOM 754 N N . TY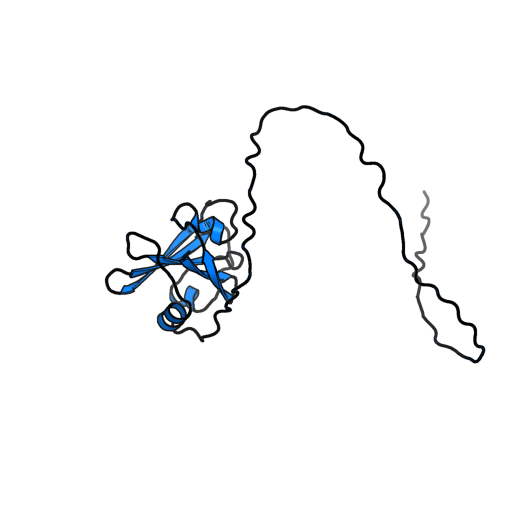R A 1 93 ? -8.612 9.012 5.510 1.00 94.69 93 TYR A N 1
ATOM 755 C CA . TYR A 1 93 ? -7.492 8.146 5.856 1.00 94.69 93 TYR A CA 1
ATOM 756 C C . TYR A 1 93 ? -7.271 8.146 7.373 1.00 94.69 93 TYR A C 1
ATOM 758 O O . TYR A 1 93 ? -7.282 9.192 8.024 1.00 94.69 93 TYR A O 1
ATOM 766 N N . ILE A 1 94 ? -7.073 6.956 7.931 1.00 94.69 94 ILE A N 1
ATOM 767 C CA . ILE A 1 94 ? -6.897 6.700 9.363 1.00 94.69 94 ILE A CA 1
ATOM 768 C C . ILE A 1 94 ? -5.617 5.894 9.607 1.00 94.69 94 ILE A C 1
ATOM 770 O O . ILE A 1 94 ? -4.990 5.399 8.670 1.00 94.69 94 ILE A O 1
ATOM 774 N N . ASN A 1 95 ? -5.215 5.767 10.873 1.00 95.06 95 ASN A N 1
ATOM 775 C CA . ASN A 1 95 ? -3.993 5.053 11.236 1.00 95.06 95 ASN A CA 1
ATOM 776 C C . ASN A 1 95 ? -4.039 3.580 10.826 1.00 95.06 95 ASN A C 1
ATOM 778 O O . ASN A 1 95 ? -4.968 2.847 11.182 1.00 95.06 95 ASN A O 1
ATOM 782 N N . LEU A 1 96 ? -2.988 3.151 10.130 1.00 94.75 96 LEU A N 1
ATOM 783 C CA . LEU A 1 96 ? -2.667 1.754 9.899 1.00 94.75 96 LEU A CA 1
ATOM 784 C C . LEU A 1 96 ? -1.466 1.374 10.769 1.00 94.75 96 LEU A C 1
ATOM 786 O O . LEU A 1 96 ? -0.321 1.582 10.381 1.00 94.75 96 LEU A O 1
ATOM 790 N N . GLU A 1 97 ? -1.746 0.846 11.957 1.00 91.50 97 GLU A N 1
ATOM 791 C CA . GLU A 1 97 ? -0.714 0.345 12.870 1.00 91.50 97 GLU A CA 1
ATOM 792 C C . GLU A 1 97 ? -0.144 -0.986 12.365 1.00 91.50 97 GLU A C 1
ATOM 794 O O . GLU A 1 97 ? -0.903 -1.859 11.925 1.00 91.50 97 GLU A O 1
ATOM 799 N N . SER A 1 98 ? 1.175 -1.179 12.476 1.00 90.69 98 SER A N 1
ATOM 800 C CA . SER A 1 98 ? 1.832 -2.427 12.058 1.00 90.69 98 SER A CA 1
ATOM 801 C C . SER A 1 98 ? 1.264 -3.663 12.743 1.00 90.69 98 SER A C 1
ATOM 803 O O . SER A 1 98 ? 1.065 -4.682 12.094 1.00 90.69 98 SER A O 1
ATOM 805 N N . THR A 1 99 ? 0.937 -3.586 14.036 1.00 90.69 99 THR A N 1
ATOM 806 C CA . THR A 1 99 ? 0.381 -4.723 14.790 1.00 90.69 99 THR A CA 1
ATOM 807 C C . THR A 1 99 ? -0.961 -5.183 14.221 1.00 90.69 99 THR A C 1
ATOM 809 O O . THR A 1 99 ? -1.211 -6.382 14.103 1.00 90.69 99 THR A O 1
ATOM 812 N N . PHE A 1 100 ? -1.821 -4.240 13.828 1.00 92.19 100 PHE A N 1
ATOM 813 C CA . PHE A 1 100 ? -3.083 -4.531 13.158 1.00 92.19 100 PHE A CA 1
ATOM 814 C C . PHE A 1 100 ? -2.848 -5.105 11.759 1.00 92.19 100 PHE A C 1
ATOM 816 O O . PHE A 1 100 ? -3.471 -6.100 11.401 1.00 92.19 100 PHE A O 1
ATOM 823 N N . PHE A 1 101 ? -1.940 -4.507 10.984 1.00 93.81 101 PHE A N 1
ATOM 824 C CA . PHE A 1 101 ? -1.613 -4.957 9.631 1.00 93.81 101 PHE A CA 1
ATOM 825 C C . PHE A 1 101 ? -1.053 -6.386 9.617 1.00 93.81 101 PHE A C 1
ATOM 827 O O . PHE A 1 101 ? -1.548 -7.226 8.868 1.00 93.81 101 PHE A O 1
ATOM 834 N N . SER A 1 102 ? -0.081 -6.689 10.482 1.00 92.19 102 SER A N 1
ATOM 835 C CA . SER A 1 102 ? 0.521 -8.021 10.584 1.00 92.19 102 SER A CA 1
ATOM 836 C C . SER A 1 102 ? -0.504 -9.077 10.976 1.00 92.19 102 SER A C 1
ATOM 838 O O . SER A 1 102 ? -0.552 -10.129 10.348 1.00 92.19 102 SER A O 1
ATOM 840 N N . LYS A 1 103 ? -1.380 -8.777 11.946 1.00 92.31 103 LYS A N 1
ATOM 841 C CA . LYS A 1 103 ? -2.478 -9.675 12.338 1.00 92.31 103 LYS A CA 1
ATOM 842 C C . LYS A 1 103 ? -3.500 -9.874 11.223 1.00 92.31 103 LYS A C 1
ATOM 844 O O . LYS A 1 103 ? -3.986 -10.978 11.044 1.00 92.31 103 LYS A O 1
ATOM 849 N N . PHE A 1 104 ? -3.840 -8.821 10.480 1.00 92.88 104 PHE A N 1
ATOM 850 C CA . PHE A 1 104 ? -4.831 -8.907 9.406 1.00 92.88 104 PHE A CA 1
ATOM 851 C C . PHE A 1 104 ? -4.354 -9.774 8.231 1.00 92.88 104 PHE A C 1
ATOM 853 O O . PHE A 1 104 ? -5.160 -10.439 7.584 1.00 92.88 104 PHE A O 1
ATOM 860 N N . PHE A 1 105 ? -3.051 -9.764 7.946 1.00 92.31 105 PHE A N 1
ATOM 861 C CA . PHE A 1 105 ? -2.462 -10.499 6.827 1.00 92.31 105 PHE A CA 1
ATOM 862 C C . PHE A 1 105 ? -1.722 -11.783 7.225 1.00 92.31 105 PHE A C 1
ATOM 864 O O . PHE A 1 105 ? -1.108 -12.398 6.351 1.00 92.31 105 PHE A O 1
ATOM 871 N N . ASP A 1 106 ? -1.779 -12.183 8.499 1.00 90.06 106 ASP A N 1
ATOM 872 C CA . ASP A 1 106 ? -1.030 -13.313 9.067 1.00 90.06 106 ASP A CA 1
ATOM 873 C C . ASP A 1 106 ? 0.478 -13.250 8.746 1.00 90.06 106 ASP A C 1
ATOM 875 O O . ASP A 1 106 ? 1.100 -14.234 8.340 1.00 90.06 106 ASP A O 1
ATOM 879 N N . LEU A 1 107 ? 1.073 -12.059 8.875 1.00 86.69 107 LEU A N 1
ATOM 880 C CA . LEU A 1 107 ? 2.497 -11.840 8.619 1.00 86.69 107 LEU A CA 1
ATOM 881 C C . LEU A 1 107 ? 3.330 -12.131 9.878 1.00 86.69 107 LEU A C 1
ATOM 883 O O . LEU A 1 107 ? 2.902 -11.777 10.981 1.00 86.69 107 LEU A O 1
ATOM 887 N N . PRO A 1 108 ? 4.541 -12.705 9.739 1.00 73.88 108 PRO A N 1
ATOM 888 C CA . PRO A 1 108 ? 5.485 -12.783 10.849 1.00 73.88 108 PRO A CA 1
ATOM 889 C C . PRO A 1 108 ? 5.813 -11.360 11.332 1.00 73.88 108 PRO A C 1
ATOM 891 O O . PRO A 1 108 ? 6.028 -10.464 10.521 1.00 73.88 108 PRO A O 1
ATOM 894 N N . GLU A 1 109 ? 5.814 -11.148 12.649 1.00 58.22 109 GLU A N 1
ATOM 895 C CA . GLU A 1 109 ? 5.717 -9.841 13.334 1.00 58.22 109 GLU A CA 1
ATOM 896 C C . GLU A 1 109 ? 6.811 -8.793 13.020 1.00 58.22 109 GLU A C 1
ATOM 898 O O . GLU A 1 109 ? 6.742 -7.662 13.499 1.00 58.22 109 GLU A O 1
ATOM 903 N N . THR A 1 110 ? 7.804 -9.109 12.194 1.00 57.31 110 THR A N 1
ATOM 904 C CA . THR A 1 110 ? 8.946 -8.247 11.870 1.00 57.31 110 THR A CA 1
ATOM 905 C C . THR A 1 110 ? 8.627 -7.233 10.767 1.00 57.31 110 THR A C 1
ATOM 907 O O . THR A 1 110 ? 9.180 -7.303 9.669 1.00 57.31 110 THR A O 1
ATOM 910 N N . ILE A 1 111 ? 7.740 -6.274 11.039 1.00 63.84 111 ILE A N 1
ATOM 911 C CA . ILE A 1 111 ? 7.734 -5.014 10.279 1.00 63.84 111 ILE A CA 1
ATOM 912 C C . ILE A 1 111 ? 8.807 -4.127 10.903 1.00 63.84 111 ILE A C 1
ATOM 914 O O . ILE A 1 111 ? 8.762 -3.846 12.098 1.00 63.84 111 ILE A O 1
ATOM 918 N N . GLU A 1 112 ? 9.803 -3.719 10.117 1.00 60.50 112 GLU A N 1
ATOM 919 C CA . GLU A 1 112 ? 10.868 -2.850 10.613 1.00 60.50 112 GLU A CA 1
ATOM 920 C C . GLU A 1 112 ? 10.291 -1.464 10.929 1.00 60.50 112 GLU A C 1
ATOM 922 O O . GLU A 1 112 ? 9.852 -0.712 10.050 1.00 60.50 112 GLU A O 1
ATOM 927 N N . PHE A 1 113 ? 10.281 -1.131 12.218 1.00 52.28 113 PHE A N 1
ATOM 928 C CA . PHE A 1 113 ? 9.879 0.173 12.722 1.00 52.28 113 PHE A CA 1
ATOM 929 C C . PHE A 1 113 ? 11.055 1.144 12.597 1.00 52.28 113 PHE A C 1
ATOM 931 O O . PHE A 1 113 ? 11.862 1.266 13.515 1.00 52.28 113 PHE A O 1
ATOM 938 N N . ASN A 1 114 ? 11.154 1.872 11.485 1.00 47.81 114 ASN A N 1
ATOM 939 C CA . ASN A 1 114 ? 12.030 3.045 11.447 1.00 47.81 114 ASN A CA 1
ATOM 940 C C . ASN A 1 114 ? 11.271 4.239 12.009 1.00 47.81 114 ASN A C 1
ATOM 942 O O . ASN A 1 114 ? 10.581 4.965 11.297 1.00 47.81 114 ASN A O 1
ATOM 946 N N . SER A 1 115 ? 11.422 4.444 13.313 1.00 41.62 115 SER A N 1
ATOM 947 C CA . SER A 1 115 ? 10.943 5.638 14.003 1.00 41.62 115 SER A CA 1
ATOM 948 C C . SER A 1 115 ? 11.684 6.920 13.592 1.00 41.62 115 SER A C 1
ATOM 950 O O . SER A 1 115 ? 11.165 7.992 13.880 1.00 41.62 115 SER A O 1
ATOM 952 N N . ASN A 1 116 ? 12.824 6.836 12.885 1.00 36.22 116 ASN A N 1
ATOM 953 C CA . ASN A 1 116 ? 13.732 7.970 12.650 1.00 36.22 116 ASN A CA 1
ATOM 954 C C . ASN A 1 116 ? 14.304 8.062 11.217 1.00 36.22 116 ASN A C 1
ATOM 956 O O . ASN A 1 116 ? 15.501 8.271 11.040 1.00 36.22 116 ASN A O 1
ATOM 960 N N . GLU A 1 117 ? 13.483 7.932 10.178 1.00 40.50 117 GLU A N 1
ATOM 961 C CA . GLU A 1 117 ? 13.856 8.503 8.876 1.00 40.50 117 GLU A CA 1
ATOM 962 C C . GLU A 1 117 ? 12.921 9.663 8.576 1.00 40.50 117 GLU A C 1
ATOM 964 O O . GLU A 1 117 ? 11.794 9.471 8.111 1.00 40.50 117 GLU A O 1
ATOM 969 N N . ASP A 1 118 ? 13.402 10.868 8.879 1.00 38.22 118 ASP A N 1
ATOM 970 C CA . ASP A 1 118 ? 12.873 12.089 8.300 1.00 38.22 118 ASP A CA 1
ATOM 971 C C . ASP A 1 118 ? 12.865 11.902 6.785 1.00 38.22 118 ASP A C 1
ATOM 973 O O . ASP A 1 118 ? 13.902 11.849 6.122 1.00 38.22 118 ASP A O 1
ATOM 977 N N . ILE A 1 119 ? 11.663 11.748 6.235 1.00 46.31 119 ILE A N 1
ATOM 978 C CA . ILE A 1 119 ? 11.428 11.985 4.821 1.00 46.31 119 ILE A CA 1
ATOM 979 C C . ILE A 1 119 ? 11.858 13.436 4.626 1.00 46.31 119 ILE A C 1
ATOM 981 O O . ILE A 1 119 ? 11.133 14.339 5.043 1.00 46.31 119 ILE A O 1
ATOM 985 N N . GLN A 1 120 ? 13.048 13.654 4.064 1.00 38.38 120 GLN A N 1
ATOM 986 C CA . GLN A 1 120 ? 13.401 14.952 3.513 1.00 38.38 120 GLN A CA 1
ATOM 987 C C . GLN A 1 120 ? 12.304 15.273 2.496 1.00 38.38 120 GLN A C 1
ATOM 989 O O . GLN A 1 120 ? 12.196 14.648 1.439 1.00 38.38 120 GLN A O 1
ATOM 994 N N . GLU A 1 121 ? 11.393 16.163 2.887 1.00 35.91 121 GLU A N 1
ATOM 995 C CA . GLU A 1 121 ? 10.541 16.873 1.951 1.00 35.91 121 GLU A CA 1
ATOM 996 C C . GLU A 1 121 ? 11.496 17.733 1.129 1.00 35.91 121 GLU A C 1
ATOM 998 O O . GLU A 1 121 ? 11.822 18.854 1.508 1.00 35.91 121 GLU A O 1
ATOM 1003 N N . ASP A 1 122 ? 12.006 17.166 0.035 1.00 36.66 122 ASP A N 1
ATOM 1004 C CA . ASP A 1 122 ? 12.643 17.950 -1.010 1.00 36.66 122 ASP A CA 1
ATOM 1005 C C . ASP A 1 122 ? 11.583 18.928 -1.521 1.00 36.66 122 ASP A C 1
ATOM 1007 O O . ASP A 1 122 ? 10.668 18.576 -2.275 1.00 36.66 122 ASP A O 1
ATOM 1011 N N . THR A 1 123 ? 11.670 20.163 -1.038 1.00 29.84 123 THR A N 1
ATOM 1012 C CA . THR A 1 123 ? 10.974 21.316 -1.590 1.00 29.84 123 THR A CA 1
ATOM 1013 C C . THR A 1 123 ? 11.491 21.496 -3.012 1.00 29.84 123 THR A C 1
ATOM 1015 O O . THR A 1 123 ? 12.533 22.102 -3.235 1.00 29.84 123 THR A O 1
ATOM 1018 N N . TYR A 1 124 ? 10.801 20.912 -3.989 1.00 38.06 124 TYR A N 1
ATOM 1019 C CA . TYR A 1 124 ? 11.039 21.242 -5.386 1.00 38.06 124 TYR A CA 1
ATOM 1020 C C . TYR A 1 124 ? 10.498 22.655 -5.609 1.00 38.06 124 TYR A C 1
ATOM 1022 O O . TYR A 1 124 ? 9.283 22.850 -5.658 1.00 38.06 124 TYR A O 1
ATOM 1030 N N . GLU A 1 125 ? 11.394 23.637 -5.690 1.00 34.69 125 GLU A N 1
ATOM 1031 C CA . GLU A 1 125 ? 11.059 24.941 -6.251 1.00 34.69 125 GLU A CA 1
ATOM 1032 C C . GLU A 1 125 ? 10.581 24.730 -7.695 1.00 34.69 125 GLU A C 1
ATOM 1034 O O . GLU A 1 125 ? 11.249 24.085 -8.508 1.00 34.69 125 GLU A O 1
ATOM 1039 N N . GLU A 1 126 ? 9.381 25.227 -7.998 1.00 36.06 126 GLU A N 1
ATOM 1040 C CA . GLU A 1 126 ? 8.889 25.374 -9.364 1.00 36.06 126 GLU A CA 1
ATOM 1041 C C . GLU A 1 126 ? 9.850 26.289 -10.129 1.00 36.06 126 GLU A C 1
ATOM 1043 O O . GLU A 1 126 ? 9.819 27.510 -9.982 1.00 36.06 126 GLU A O 1
ATOM 1048 N N . ILE A 1 127 ? 10.707 25.704 -10.964 1.00 36.34 127 ILE A N 1
ATOM 1049 C CA . ILE A 1 127 ? 11.429 26.466 -11.979 1.00 36.34 127 ILE A CA 1
ATOM 1050 C C . ILE A 1 127 ? 10.403 26.794 -13.064 1.00 36.34 127 ILE A C 1
ATOM 1052 O O . ILE A 1 127 ? 10.076 25.956 -13.905 1.00 36.34 127 ILE A O 1
ATOM 1056 N N . ASN A 1 128 ? 9.849 28.005 -12.996 1.00 35.50 128 ASN A N 1
ATOM 1057 C CA . ASN A 1 128 ? 9.126 28.602 -14.109 1.00 35.50 128 ASN A CA 1
ATOM 1058 C C . ASN A 1 128 ? 10.107 28.785 -15.272 1.00 35.50 128 ASN A C 1
ATOM 1060 O O . ASN A 1 128 ? 11.092 29.513 -15.158 1.00 35.50 128 ASN A O 1
ATOM 1064 N N . ASP A 1 129 ? 9.815 28.109 -16.378 1.00 37.72 129 ASP A N 1
ATOM 1065 C CA . ASP A 1 129 ? 10.467 28.307 -17.667 1.00 37.72 129 ASP A CA 1
ATOM 1066 C C . ASP A 1 129 ? 10.197 29.748 -18.127 1.00 37.72 129 ASP A C 1
ATOM 1068 O O . ASP A 1 129 ? 9.057 30.123 -18.418 1.00 37.72 129 ASP A O 1
ATOM 1072 N N . GLY A 1 130 ? 11.235 30.582 -18.125 1.00 35.78 130 GLY A N 1
ATOM 1073 C CA . GLY A 1 130 ? 11.091 32.008 -18.386 1.00 35.78 130 GLY A CA 1
ATOM 1074 C C . GLY A 1 130 ? 12.421 32.743 -18.485 1.00 35.78 130 GLY A C 1
ATOM 1075 O O . GLY A 1 130 ? 12.846 33.394 -17.539 1.00 35.78 130 GLY A O 1
ATOM 1076 N N . ASP A 1 131 ? 12.985 32.689 -19.688 1.00 33.22 131 ASP A N 1
ATOM 1077 C CA . ASP A 1 131 ? 13.960 33.612 -20.275 1.00 33.22 131 ASP A CA 1
ATOM 1078 C C . ASP A 1 131 ? 15.441 33.555 -19.855 1.00 33.22 131 ASP A C 1
ATOM 1080 O O . ASP A 1 131 ? 15.844 33.679 -18.699 1.00 33.22 131 ASP A O 1
ATOM 1084 N N . LEU A 1 132 ? 16.271 33.454 -20.900 1.00 41.41 132 LEU A N 1
ATOM 1085 C CA . LEU A 1 132 ? 17.715 33.648 -20.902 1.00 41.41 132 LEU A CA 1
ATOM 1086 C C . LEU A 1 132 ? 18.110 34.943 -20.176 1.00 41.41 132 LEU A C 1
ATOM 1088 O O . LEU A 1 132 ? 17.617 36.018 -20.521 1.00 41.41 132 LEU A O 1
ATOM 1092 N N . LYS A 1 133 ? 19.157 34.865 -19.346 1.00 33.16 133 LYS A N 1
ATOM 1093 C CA . LYS A 1 133 ? 20.236 35.866 -19.322 1.00 33.16 133 LYS A CA 1
ATOM 1094 C C . LYS A 1 133 ? 21.495 35.319 -18.653 1.00 33.16 133 LYS A C 1
ATOM 1096 O O . LYS A 1 133 ? 21.534 35.023 -17.466 1.00 33.16 133 LYS A O 1
ATOM 1101 N N . THR A 1 134 ? 22.527 35.217 -19.478 1.00 40.03 134 THR A N 1
ATOM 1102 C CA . THR A 1 134 ? 23.946 35.084 -19.161 1.00 40.03 134 THR A CA 1
ATOM 1103 C C . THR A 1 134 ? 24.370 36.125 -18.127 1.00 40.03 134 THR A C 1
ATOM 1105 O O . THR A 1 134 ? 24.172 37.310 -18.382 1.00 40.03 134 THR A O 1
ATOM 1108 N N . GLN A 1 135 ? 25.027 35.713 -17.041 1.00 33.94 135 GLN A N 1
ATOM 1109 C CA . GLN A 1 135 ? 26.104 36.492 -16.422 1.00 33.94 135 GLN A CA 1
ATOM 1110 C C . GLN A 1 135 ? 27.119 35.563 -15.750 1.00 33.94 135 GLN A C 1
ATOM 1112 O O . GLN A 1 135 ? 26.789 34.773 -14.869 1.00 33.94 135 GLN A O 1
ATOM 1117 N N . ASP A 1 136 ? 28.361 35.697 -16.208 1.00 35.28 136 ASP A N 1
ATOM 1118 C CA . ASP A 1 136 ? 29.580 35.219 -15.576 1.00 35.28 136 ASP A CA 1
ATOM 1119 C C . ASP A 1 136 ? 29.684 35.681 -14.123 1.00 35.28 136 ASP A C 1
ATOM 1121 O O . ASP A 1 136 ? 29.504 36.866 -13.833 1.00 35.28 136 ASP A O 1
ATOM 1125 N N . THR A 1 137 ? 30.111 34.795 -13.221 1.00 32.84 137 THR A N 1
ATOM 1126 C CA . THR A 1 137 ? 30.994 35.205 -12.119 1.00 32.84 137 THR A CA 1
ATOM 1127 C C . THR A 1 137 ? 31.753 34.019 -11.517 1.00 32.84 137 THR A C 1
ATOM 1129 O O . THR A 1 137 ? 31.183 33.142 -10.882 1.00 32.84 137 THR A O 1
ATOM 1132 N N . ASN A 1 138 ? 33.069 34.029 -11.759 1.00 35.72 138 ASN A N 1
ATOM 1133 C CA . ASN A 1 138 ? 34.169 33.611 -10.881 1.00 35.72 138 ASN A CA 1
ATOM 1134 C C . ASN A 1 138 ? 33.838 32.726 -9.661 1.00 35.72 138 ASN A C 1
ATOM 1136 O O . ASN A 1 138 ? 33.355 33.224 -8.647 1.00 35.72 138 ASN A O 1
ATOM 1140 N N . ILE A 1 139 ? 34.321 31.479 -9.680 1.00 34.19 139 ILE A N 1
ATOM 1141 C CA . ILE A 1 139 ? 34.767 30.787 -8.462 1.00 34.19 139 ILE A CA 1
ATOM 1142 C C . ILE A 1 139 ? 36.203 30.317 -8.702 1.00 34.19 139 ILE A C 1
ATOM 1144 O O . ILE A 1 139 ? 36.466 29.218 -9.184 1.00 34.19 139 ILE A O 1
ATOM 1148 N N . ASN A 1 140 ? 37.133 31.217 -8.395 1.00 35.75 140 ASN A N 1
ATOM 1149 C CA . ASN A 1 140 ? 38.512 30.879 -8.084 1.00 35.75 140 ASN A CA 1
ATOM 1150 C C . ASN A 1 140 ? 38.596 30.474 -6.605 1.00 35.75 140 ASN A C 1
ATOM 1152 O O . ASN A 1 140 ? 37.973 31.108 -5.760 1.00 35.75 140 ASN A O 1
ATOM 1156 N N . GLN A 1 141 ? 39.468 29.500 -6.337 1.00 34.47 141 GLN A N 1
ATOM 1157 C CA . GLN A 1 141 ? 40.157 29.258 -5.063 1.00 34.47 141 GLN A CA 1
ATOM 1158 C C . GLN A 1 141 ? 39.325 28.774 -3.866 1.00 34.47 141 GLN A C 1
ATOM 1160 O O . GLN A 1 141 ? 38.723 29.559 -3.144 1.00 34.47 141 GLN A O 1
ATOM 1165 N N . LEU A 1 142 ? 39.463 27.479 -3.561 1.00 34.59 142 LEU A N 1
ATOM 1166 C CA . LEU A 1 142 ? 39.632 26.992 -2.185 1.00 34.59 142 LEU A CA 1
ATOM 1167 C C . LEU A 1 142 ? 40.285 25.599 -2.214 1.00 34.59 142 LEU A C 1
ATOM 1169 O O . LEU A 1 142 ? 39.644 24.571 -2.024 1.00 34.59 142 LEU A O 1
ATOM 1173 N N . ASN A 1 143 ? 41.588 25.595 -2.496 1.00 37.34 143 ASN A N 1
ATOM 1174 C CA . ASN A 1 143 ? 42.496 24.551 -2.034 1.00 37.34 143 ASN A CA 1
ATOM 1175 C C . ASN A 1 143 ? 43.234 25.082 -0.800 1.00 37.34 143 ASN A C 1
ATOM 1177 O O . ASN A 1 143 ? 43.551 26.270 -0.753 1.00 37.34 143 ASN A O 1
ATOM 1181 N N . GLU A 1 144 ? 43.584 24.145 0.090 1.00 34.28 144 GLU A N 1
ATOM 1182 C CA . GLU A 1 144 ? 44.583 24.254 1.168 1.00 34.28 144 GLU A CA 1
ATOM 1183 C C . GLU A 1 144 ? 44.067 24.907 2.478 1.00 34.28 144 GLU A C 1
ATOM 1185 O O . GLU A 1 144 ? 43.604 26.040 2.496 1.00 34.28 144 GLU A O 1
ATOM 1190 N N . ILE A 1 145 ? 44.045 24.207 3.628 1.00 37.12 145 ILE A N 1
ATOM 1191 C CA . ILE A 1 145 ? 45.227 23.991 4.490 1.00 37.12 145 ILE A CA 1
ATOM 1192 C C . ILE A 1 145 ? 44.929 23.027 5.677 1.00 37.12 145 ILE A C 1
ATOM 1194 O O . ILE A 1 145 ? 43.916 23.185 6.353 1.00 37.12 145 ILE A O 1
ATOM 1198 N N . LEU A 1 146 ? 45.907 22.130 5.940 1.00 35.69 146 LEU A N 1
ATOM 1199 C CA . LEU A 1 146 ? 46.351 21.471 7.204 1.00 35.69 146 LEU A CA 1
ATOM 1200 C C . LEU A 1 146 ? 45.386 20.543 7.996 1.00 35.69 146 LEU A C 1
ATOM 1202 O O . LEU A 1 146 ? 44.210 20.821 8.149 1.00 35.6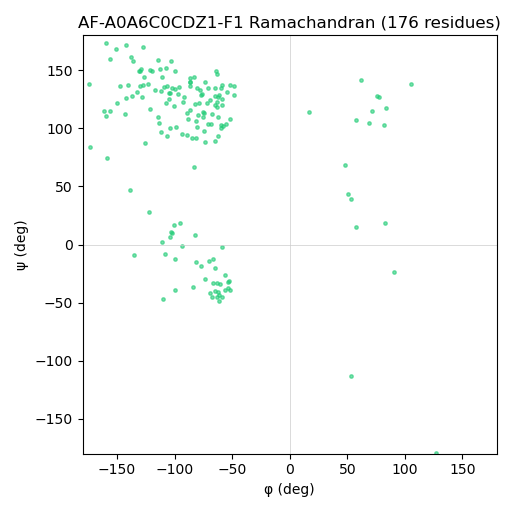9 146 LEU A O 1
ATOM 1206 N N . CYS A 1 147 ? 45.816 19.417 8.589 1.00 37.31 147 CYS A N 1
ATOM 1207 C CA . CYS A 1 147 ? 47.074 19.186 9.313 1.00 37.31 147 CYS A CA 1
ATOM 1208 C C . CYS A 1 147 ? 47.694 17.792 9.082 1.00 37.31 147 CYS A C 1
ATOM 1210 O O . CYS A 1 147 ? 47.111 16.757 9.398 1.00 37.31 147 CYS A O 1
ATOM 1212 N N . THR A 1 148 ? 48.959 17.803 8.668 1.00 33.75 148 THR A N 1
ATOM 1213 C CA . THR A 1 148 ? 49.988 16.799 8.966 1.00 33.75 148 THR A CA 1
ATOM 1214 C C . THR A 1 148 ? 50.302 16.769 10.466 1.00 33.75 148 THR A C 1
ATOM 1216 O O . THR A 1 148 ? 50.671 17.803 11.018 1.00 33.75 148 THR A O 1
ATOM 1219 N N . ASN A 1 149 ? 50.261 15.596 11.105 1.00 34.47 149 ASN A N 1
ATOM 1220 C CA . ASN A 1 149 ? 50.924 15.365 12.392 1.00 34.47 149 ASN A CA 1
ATOM 1221 C C . ASN A 1 149 ? 52.196 14.550 12.149 1.00 34.47 149 ASN A C 1
ATOM 1223 O O . ASN A 1 149 ? 52.157 13.337 11.955 1.00 34.47 149 ASN A O 1
ATOM 1227 N N . LYS A 1 150 ? 53.325 15.259 12.136 1.00 33.12 150 LYS A N 1
ATOM 1228 C CA . LYS A 1 150 ? 54.684 14.724 12.127 1.00 33.12 150 LYS A CA 1
ATOM 1229 C C . LYS A 1 150 ? 55.288 15.126 13.470 1.00 33.12 150 LYS A C 1
ATOM 1231 O O . LYS A 1 150 ? 55.606 16.294 13.655 1.00 33.12 150 LYS A O 1
ATOM 1236 N N . ASN A 1 151 ? 55.403 14.186 14.403 1.00 37.91 151 ASN A N 1
ATOM 1237 C CA . ASN A 1 151 ? 56.243 14.352 15.585 1.00 37.91 151 ASN A CA 1
ATOM 1238 C C . ASN A 1 151 ? 57.371 13.331 15.487 1.00 37.91 151 ASN A C 1
ATOM 1240 O O . ASN A 1 151 ? 57.145 12.127 15.584 1.00 37.91 151 ASN A O 1
ATOM 1244 N N . ASN A 1 152 ? 58.572 13.854 15.248 1.00 34.47 152 ASN A N 1
ATOM 1245 C CA . ASN A 1 152 ? 59.830 13.143 15.394 1.00 34.47 152 ASN A CA 1
ATOM 1246 C C . ASN A 1 152 ? 60.042 12.797 16.872 1.00 34.47 152 ASN A C 1
ATOM 1248 O O . ASN A 1 152 ? 59.925 13.666 17.737 1.00 34.47 152 ASN A O 1
ATOM 1252 N N . SER A 1 153 ? 60.442 11.562 17.147 1.00 37.59 153 SER A N 1
ATOM 1253 C CA . SER A 1 153 ? 61.297 11.264 18.289 1.00 37.59 153 SER A CA 1
ATOM 1254 C C . SER A 1 153 ? 62.256 10.156 17.868 1.00 37.59 153 SER A C 1
ATOM 1256 O O . SER A 1 153 ? 61.836 9.048 17.544 1.00 37.59 153 SER A O 1
ATOM 1258 N N . ASP A 1 154 ? 63.531 10.528 17.788 1.00 38.53 154 ASP A N 1
ATOM 1259 C CA . ASP A 1 154 ? 64.670 9.665 17.509 1.00 38.53 154 ASP A CA 1
ATOM 1260 C C . ASP A 1 154 ? 64.860 8.643 18.635 1.00 38.53 154 ASP A C 1
ATOM 1262 O O . ASP A 1 154 ? 65.149 9.053 19.755 1.00 38.53 154 ASP A O 1
ATOM 1266 N N . VAL A 1 155 ? 64.800 7.339 18.333 1.00 39.38 155 VAL A N 1
ATOM 1267 C CA . VAL A 1 155 ? 65.654 6.316 18.964 1.00 39.38 155 VAL A CA 1
ATOM 1268 C C . VAL A 1 155 ? 65.942 5.198 17.952 1.00 39.38 155 VAL A C 1
ATOM 1270 O O . VAL A 1 155 ? 65.081 4.754 17.201 1.00 39.38 155 VAL A O 1
ATOM 1273 N N . LEU A 1 156 ? 67.211 4.811 17.967 1.00 36.66 156 LEU A N 1
ATOM 1274 C CA . LEU A 1 156 ? 67.984 3.917 17.119 1.00 36.66 156 LEU A CA 1
ATOM 1275 C C . LEU A 1 156 ? 67.536 2.434 17.121 1.00 36.66 156 LEU A C 1
ATOM 1277 O O . LEU A 1 156 ? 67.206 1.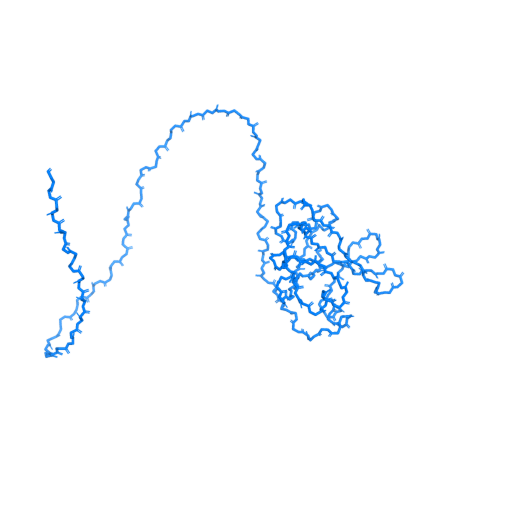880 18.166 1.00 36.66 156 LEU A O 1
ATOM 1281 N N . ASP A 1 157 ? 67.768 1.812 15.961 1.00 33.28 157 ASP A N 1
ATOM 1282 C CA . ASP A 1 157 ? 68.381 0.488 15.742 1.00 33.28 157 ASP A CA 1
ATOM 1283 C C . ASP A 1 157 ? 67.524 -0.732 15.335 1.00 33.28 157 ASP A C 1
ATOM 1285 O O . ASP A 1 157 ? 66.480 -1.042 15.901 1.00 33.28 157 ASP A O 1
ATOM 1289 N N . ASN A 1 158 ? 68.123 -1.473 14.394 1.00 33.66 158 ASN A N 1
ATOM 1290 C CA . ASN A 1 158 ? 67.916 -2.865 13.985 1.00 33.66 158 ASN A CA 1
ATOM 1291 C C . ASN A 1 158 ? 66.782 -3.299 13.019 1.00 33.66 158 ASN A C 1
ATOM 1293 O O . ASN A 1 158 ? 65.656 -3.604 13.391 1.00 33.66 158 ASN A O 1
ATOM 1297 N N . THR A 1 159 ? 67.249 -3.538 11.783 1.00 35.06 159 THR A N 1
ATOM 1298 C CA . THR A 1 159 ? 67.165 -4.794 10.999 1.00 35.06 159 THR A CA 1
ATOM 1299 C C . THR A 1 159 ? 65.871 -5.251 10.312 1.00 35.06 159 THR A C 1
ATOM 1301 O O . THR A 1 159 ? 64.854 -5.522 10.936 1.00 35.06 159 THR A O 1
ATOM 1304 N N . SER A 1 160 ? 66.088 -5.519 9.015 1.00 41.59 160 SER A N 1
ATOM 1305 C CA . SER A 1 160 ? 65.530 -6.550 8.125 1.00 41.59 160 SER A CA 1
ATOM 1306 C C . SER A 1 160 ? 64.073 -6.466 7.667 1.00 41.59 160 SER A C 1
ATOM 1308 O O . SER A 1 160 ? 63.140 -6.700 8.426 1.00 41.59 160 SER A O 1
ATOM 1310 N N . ASP A 1 161 ? 63.968 -6.278 6.350 1.00 40.84 161 ASP A N 1
ATOM 1311 C CA . ASP A 1 161 ? 63.175 -7.075 5.414 1.00 40.84 161 ASP A CA 1
ATOM 1312 C C . ASP A 1 161 ? 61.674 -7.212 5.666 1.00 40.84 161 ASP A C 1
ATOM 1314 O O . ASP A 1 161 ? 61.209 -8.022 6.458 1.00 40.84 161 ASP A O 1
ATOM 1318 N N . THR A 1 162 ? 60.894 -6.529 4.829 1.00 47.81 162 THR A N 1
ATOM 1319 C CA . THR A 1 162 ? 59.731 -7.144 4.175 1.00 47.81 162 THR A CA 1
ATOM 1320 C C . THR A 1 162 ? 59.417 -6.385 2.889 1.00 47.81 162 THR A C 1
ATOM 1322 O O . THR A 1 162 ? 59.088 -5.201 2.884 1.00 47.81 162 THR A O 1
ATOM 1325 N N . ASN A 1 163 ? 59.580 -7.105 1.783 1.00 49.38 163 ASN A N 1
ATOM 1326 C CA . ASN A 1 163 ? 59.369 -6.666 0.414 1.00 49.38 163 ASN A CA 1
ATOM 1327 C C . ASN A 1 163 ? 57.900 -6.290 0.179 1.00 49.38 163 ASN A C 1
ATOM 1329 O O . ASN A 1 163 ? 57.013 -7.127 0.334 1.00 49.38 163 ASN A O 1
ATOM 1333 N N . SER A 1 164 ? 57.650 -5.051 -0.244 1.00 54.66 164 SER A N 1
ATOM 1334 C CA . SER A 1 164 ? 56.389 -4.664 -0.880 1.00 54.66 164 SER A CA 1
ATOM 1335 C C . SER A 1 164 ? 56.580 -4.787 -2.390 1.00 54.66 164 SER A C 1
ATOM 1337 O O . SER A 1 164 ? 57.143 -3.897 -3.028 1.00 54.66 164 SER A O 1
ATOM 1339 N N . GLU A 1 165 ? 56.193 -5.928 -2.959 1.00 51.69 165 GLU A N 1
ATOM 1340 C CA . GLU A 1 165 ? 56.192 -6.142 -4.407 1.00 51.69 165 GLU A CA 1
ATOM 1341 C C . GLU A 1 165 ? 55.025 -5.367 -5.040 1.00 51.69 165 GLU A C 1
ATOM 1343 O O . GLU A 1 165 ? 53.924 -5.885 -5.208 1.00 51.69 165 GLU A O 1
ATOM 1348 N N . LEU A 1 166 ? 55.261 -4.101 -5.400 1.00 55.53 166 LEU A N 1
ATOM 1349 C CA . LEU A 1 166 ? 54.485 -3.445 -6.453 1.00 55.53 166 LEU A CA 1
ATOM 1350 C C . LEU A 1 166 ? 55.063 -3.885 -7.805 1.00 55.53 166 LEU A C 1
ATOM 1352 O O . LEU A 1 166 ? 56.089 -3.364 -8.245 1.00 55.53 166 LEU A O 1
ATOM 1356 N N . SER A 1 167 ? 54.417 -4.836 -8.475 1.00 56.28 167 SER A N 1
ATOM 1357 C CA . SER A 1 167 ? 54.707 -5.139 -9.876 1.00 56.28 167 SER A CA 1
ATOM 1358 C C . SER A 1 167 ? 54.099 -4.054 -10.773 1.00 56.28 167 SER A C 1
ATOM 1360 O O . SER A 1 167 ? 52.885 -3.936 -10.915 1.00 56.28 167 SER A O 1
ATOM 1362 N N . TYR A 1 168 ? 54.961 -3.231 -11.371 1.00 59.97 168 TYR A N 1
ATOM 1363 C CA . TYR A 1 168 ? 54.585 -2.311 -12.442 1.00 59.97 168 TYR A CA 1
ATOM 1364 C C . TYR A 1 168 ? 54.485 -3.088 -13.759 1.00 59.97 168 TYR A C 1
ATOM 1366 O O . TYR A 1 168 ? 55.463 -3.695 -14.196 1.00 59.97 168 TYR A O 1
ATOM 1374 N N . GLU A 1 169 ? 53.323 -3.060 -14.411 1.00 66.50 169 GLU A N 1
ATOM 1375 C CA . GLU A 1 169 ? 53.180 -3.570 -15.776 1.00 66.50 169 GLU A CA 1
ATOM 1376 C C . GLU A 1 169 ? 53.797 -2.568 -16.767 1.00 66.50 169 GLU A C 1
ATOM 1378 O O . GLU A 1 169 ? 53.332 -1.436 -16.915 1.00 66.50 169 GLU A O 1
ATOM 1383 N N . LEU A 1 170 ? 54.878 -2.980 -17.434 1.00 55.97 170 LEU A N 1
ATOM 1384 C CA . LEU A 1 170 ? 55.499 -2.250 -18.538 1.00 55.97 170 LEU A CA 1
ATOM 1385 C C . LEU A 1 170 ? 54.726 -2.543 -19.831 1.00 55.97 170 LEU A C 1
ATOM 1387 O O . LEU A 1 170 ? 54.843 -3.626 -20.400 1.00 55.97 170 LEU A O 1
ATOM 1391 N N . TYR A 1 171 ? 53.952 -1.569 -20.309 1.00 65.12 171 TYR A N 1
ATOM 1392 C CA . TYR A 1 171 ? 53.359 -1.612 -21.646 1.00 65.12 171 TYR A CA 1
ATOM 1393 C C . TYR A 1 171 ? 54.444 -1.335 -22.696 1.00 65.12 171 TYR A C 1
ATOM 1395 O O . TYR A 1 171 ? 54.975 -0.226 -22.771 1.00 65.12 171 TYR A O 1
ATOM 1403 N N . CYS A 1 172 ? 54.780 -2.336 -23.512 1.00 60.00 172 CYS A N 1
ATOM 1404 C CA . CYS A 1 172 ? 55.603 -2.142 -24.704 1.00 60.00 172 CYS A CA 1
ATOM 1405 C C . CYS A 1 172 ? 54.730 -1.595 -25.839 1.00 60.00 172 CYS A C 1
ATOM 1407 O O . CYS A 1 172 ? 53.874 -2.307 -26.365 1.00 60.00 172 CYS A O 1
ATOM 1409 N N . TYR A 1 173 ? 54.961 -0.344 -26.233 1.00 65.81 173 TYR A N 1
ATOM 1410 C CA . TYR A 1 173 ? 54.446 0.181 -27.494 1.00 65.81 173 TYR A CA 1
ATOM 1411 C C . TYR A 1 173 ? 55.231 -0.468 -28.637 1.00 65.81 173 TYR A C 1
ATOM 1413 O O . TYR A 1 173 ? 56.459 -0.415 -28.661 1.00 65.81 173 TYR A O 1
ATOM 1421 N N . SER A 1 174 ? 54.518 -1.149 -29.533 1.00 66.38 174 SER A N 1
ATOM 1422 C CA . SER A 1 174 ? 55.078 -1.621 -30.799 1.00 66.38 174 SER A CA 1
ATOM 1423 C C . SER A 1 174 ? 54.892 -0.488 -31.796 1.00 66.38 174 SER A C 1
ATOM 1425 O O . SER A 1 174 ? 53.757 -0.199 -32.1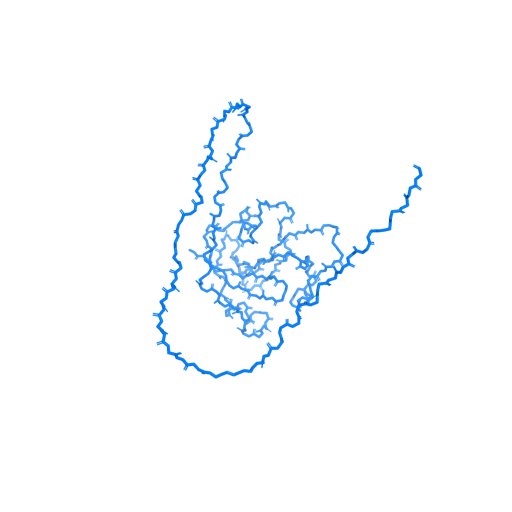73 1.00 66.38 174 SER A O 1
ATOM 1427 N N . ASP A 1 175 ? 55.979 0.182 -32.166 1.00 62.09 175 ASP A N 1
ATOM 1428 C CA . ASP A 1 175 ? 55.966 1.121 -33.282 1.00 62.09 175 ASP A CA 1
ATOM 1429 C C . ASP A 1 175 ? 55.776 0.316 -34.577 1.00 62.09 175 ASP A C 1
ATOM 1431 O O . ASP A 1 175 ? 56.700 -0.346 -35.049 1.00 62.09 175 ASP A O 1
ATOM 1435 N N . GLU A 1 176 ? 54.566 0.338 -35.139 1.00 65.38 176 GLU A N 1
ATOM 1436 C CA . GLU A 1 176 ? 54.350 0.032 -36.555 1.00 65.38 176 GLU A CA 1
ATOM 1437 C C . GLU A 1 176 ? 54.236 1.359 -37.316 1.00 65.38 176 GLU A C 1
ATOM 1439 O O . GLU A 1 176 ? 53.210 2.041 -37.277 1.00 65.38 176 GLU A O 1
ATOM 1444 N N . GLU A 1 177 ? 55.337 1.729 -37.979 1.00 56.03 177 GLU A N 1
ATOM 1445 C CA . GLU A 1 177 ? 55.373 2.743 -39.039 1.00 56.03 177 GLU A CA 1
ATOM 1446 C C . GLU A 1 177 ? 54.518 2.308 -40.238 1.00 56.03 177 GLU A C 1
ATOM 1448 O O . GLU A 1 177 ? 54.445 1.122 -40.582 1.00 56.03 177 GLU A O 1
ATOM 1453 N N . PRO A 1 178 ? 53.908 3.283 -40.918 1.00 59.56 178 PRO A N 1
ATOM 1454 C CA . PRO A 1 178 ? 54.120 3.377 -42.365 1.00 59.56 178 PRO A CA 1
ATOM 1455 C C . PRO A 1 178 ? 54.574 4.761 -42.854 1.00 59.56 178 PRO A C 1
ATOM 1457 O O . PRO A 1 178 ? 54.113 5.788 -42.304 1.00 59.56 178 PRO A O 1
#

Radius of gyration: 28.81 Å; Cα contacts (8 Å, |Δi|>4): 217; chains: 1; bounding box: 86×51×61 Å

pLDDT: mean 72.61, std 24.68, range [29.84, 97.5]

Organism: NCBI:txid1070528

Mean predicted aligned error: 17.23 Å

Solvent-accessible surface area (backbone atoms only — not comparable to full-atom values): 11980 Å² total; per-residue (Å²): 122,36,36,26,37,33,40,45,65,85,48,47,34,47,44,82,44,71,89,76,46,94,83,52,47,44,50,80,62,73,42,94,59,56,77,56,48,42,79,76,49,74,43,82,71,58,101,55,33,34,42,35,36,34,34,52,61,68,93,87,66,91,59,61,35,77,37,66,73,34,54,77,68,70,47,82,38,42,43,90,46,50,32,40,39,42,26,29,57,85,82,49,77,44,70,35,52,66,73,59,53,28,64,75,68,74,45,79,84,78,56,50,76,58,91,79,69,81,75,79,77,77,77,74,76,83,79,74,91,76,78,91,77,95,76,89,78,88,87,77,87,89,78,90,84,87,82,88,89,82,81,89,76,93,81,87,88,85,86,82,88,81,88,80,84,78,82,77,85,81,82,80,83,77,88,79,83,132

Foldseek 3Di:
DAWKWKDAQQAIEIDDDDDDDQQCVVVVQVDPHCAQKHWQDWDDPDDQKIKTKIKHDDPPDDAARVHVLCVVVVGGDHNHIMMMIWMDSNPDTHHDDLVSVCVVSVHDSDRPYPPDDDPPPPPPDPPDPDDDDDDDDDDDDDDDDDDDDDDDDDDDDDDDDDDDDPDDDDDDDDDDDD

Nearest PDB structures (foldseek):
  7aw1-assembly1_A  TM=2.343E-01  e=6.142E+00  Homo sapiens